Protein AF-Q4C4G8-F1 (afdb_monomer_lite)

Organism: NCBI:txid165597

pLDDT: mean 70.83, std 16.54, range [28.19, 95.06]

Sequence (244 aa):
MVSIVAILSPPGFAQEQEEDSILIESTITGDVDPSQAVTVEDLKIPVDQLELLVKPLSLEELQTEAAAWFLLLKDKAVEISTTEIAIKRENQIIKEGEEADEAVNKAREELAKAESALNETTSGTPEYEKAVEDVEAAKQALREAEQDIKEAVETEKELKQDEELEKTLQEAELEQQITSAQKIFLEAEKEIAKLTQGSAAYNEGMEKIDVLATALLELESAEKKLESAVPDSPEYKQLEKTLA

Foldseek 3Di:
DDDDDDDDDDDDDDDPPPDPPPPVVPPPDDPADLVPADPVVDPPQDPVNVVVVCVVDDPSNNSSNVVNVVVVVVVVVVVVVVVVVVVVLVVVLVVLLVVLVVQLVVLVVQLVVLVVQLVVDDPPDPSNVVSVVSNVVSVVSNVVSVVSNVVSVVSVVVVVVVVVVVVVVVLVVLVVVLVVLVVVLVVLVVVLVPDDPPDPSNVVSVVVSVVSVVVSVVLVVLSVVLVVDDPPDPSNVVSVVVSD

Structure (mmCIF, N/CA/C/O backbone):
data_AF-Q4C4G8-F1
#
_entry.id   AF-Q4C4G8-F1
#
loop_
_atom_site.group_PDB
_atom_site.id
_atom_site.type_symbol
_atom_site.label_atom_id
_atom_site.label_alt_id
_atom_site.label_comp_id
_atom_site.label_asym_id
_atom_site.label_entity_id
_atom_site.label_seq_id
_atom_site.pdbx_PDB_ins_code
_atom_site.Cartn_x
_atom_site.Cartn_y
_atom_site.Cartn_z
_atom_site.occupancy
_atom_site.B_iso_or_equiv
_atom_site.auth_seq_id
_atom_site.auth_comp_id
_atom_site.auth_asym_id
_atom_site.auth_atom_id
_atom_site.pdbx_PDB_model_num
ATOM 1 N N . MET A 1 1 ? 65.087 51.061 2.574 1.00 39.34 1 MET A N 1
ATOM 2 C CA . MET A 1 1 ? 65.157 50.135 3.729 1.00 39.34 1 MET A CA 1
ATOM 3 C C . MET A 1 1 ? 63.989 49.179 3.553 1.00 39.34 1 MET A C 1
ATOM 5 O O . MET A 1 1 ? 62.866 49.650 3.575 1.00 39.34 1 MET A O 1
ATOM 9 N N . VAL A 1 2 ? 64.170 48.000 2.956 1.00 36.34 2 VAL A N 1
ATOM 10 C CA . VAL A 1 2 ? 64.745 46.761 3.526 1.00 36.34 2 VAL A CA 1
ATOM 11 C C . VAL A 1 2 ? 64.014 46.311 4.795 1.00 36.34 2 VAL A C 1
ATOM 13 O O . VAL A 1 2 ? 64.185 46.940 5.832 1.00 36.34 2 VAL A O 1
ATOM 16 N N . SER A 1 3 ? 63.214 45.250 4.630 1.00 34.06 3 SER A N 1
ATOM 17 C CA . SER A 1 3 ? 62.895 44.122 5.538 1.00 34.06 3 SER A CA 1
ATOM 18 C C . SER A 1 3 ? 61.617 43.483 4.973 1.00 34.06 3 SER A C 1
ATOM 20 O O . SER A 1 3 ? 60.554 44.077 5.074 1.00 34.06 3 SER A O 1
ATOM 22 N N . ILE A 1 4 ? 61.643 42.437 4.140 1.00 37.53 4 ILE A N 1
ATOM 23 C CA . ILE A 1 4 ? 62.002 41.030 4.409 1.00 37.53 4 ILE A CA 1
ATOM 24 C C . ILE A 1 4 ? 61.534 40.555 5.788 1.00 37.53 4 ILE A C 1
ATOM 26 O O . ILE A 1 4 ? 62.243 40.710 6.776 1.00 37.53 4 ILE A O 1
ATOM 30 N N . VAL A 1 5 ? 60.382 39.885 5.804 1.00 37.19 5 VAL A N 1
ATOM 31 C CA . VAL A 1 5 ? 60.141 38.716 6.654 1.00 37.19 5 VAL A CA 1
ATOM 32 C C . VAL A 1 5 ? 59.612 37.620 5.734 1.00 37.19 5 VAL A C 1
ATOM 34 O O . VAL A 1 5 ? 58.559 37.762 5.121 1.00 37.19 5 VAL A O 1
ATOM 37 N N . ALA A 1 6 ? 60.404 36.561 5.596 1.00 45.25 6 ALA A N 1
ATOM 38 C CA . ALA A 1 6 ? 60.036 35.311 4.955 1.00 45.25 6 ALA A CA 1
ATOM 39 C C . ALA A 1 6 ? 59.561 34.337 6.036 1.00 45.25 6 ALA A C 1
ATOM 41 O O . ALA A 1 6 ? 60.281 34.149 7.014 1.00 45.25 6 ALA A O 1
ATOM 42 N N . ILE A 1 7 ? 58.402 33.705 5.847 1.00 36.75 7 ILE A N 1
ATOM 43 C CA . ILE A 1 7 ? 57.983 32.489 6.565 1.00 36.75 7 ILE A CA 1
ATOM 44 C C . ILE A 1 7 ? 57.217 31.643 5.531 1.00 36.75 7 ILE A C 1
ATOM 46 O O . ILE A 1 7 ? 56.137 32.020 5.100 1.00 36.75 7 ILE A O 1
ATOM 50 N N . LEU A 1 8 ? 57.934 30.726 4.874 1.00 30.98 8 LEU A N 1
ATOM 51 C CA . LEU A 1 8 ? 57.788 29.263 4.989 1.00 30.98 8 LEU A CA 1
ATOM 52 C C . LEU A 1 8 ? 56.577 28.678 4.226 1.00 30.98 8 LEU A C 1
ATOM 54 O O . LEU A 1 8 ? 55.448 28.705 4.696 1.00 30.98 8 LEU A O 1
ATOM 58 N N . SER A 1 9 ? 56.858 28.038 3.090 1.00 41.22 9 SER A N 1
ATOM 59 C CA . SER A 1 9 ? 56.163 26.818 2.634 1.00 41.22 9 SER A CA 1
ATOM 60 C C . SER A 1 9 ? 57.110 25.642 2.927 1.00 41.22 9 SER A C 1
ATOM 62 O O . SER A 1 9 ? 58.323 25.890 2.910 1.00 41.22 9 SER A O 1
ATOM 64 N N . PRO A 1 10 ? 56.658 24.397 3.210 1.00 46.12 10 PRO A N 1
ATOM 65 C CA . PRO A 1 10 ? 55.839 23.573 2.290 1.00 46.12 10 PRO A CA 1
ATOM 66 C C . PRO A 1 10 ? 54.921 22.556 3.043 1.00 46.12 10 PRO A C 1
ATOM 68 O O . PRO A 1 10 ? 54.767 22.705 4.253 1.00 46.12 10 PRO A O 1
ATOM 71 N N . PRO A 1 11 ? 54.392 21.460 2.448 1.00 41.53 11 PRO A N 1
ATOM 72 C CA . PRO A 1 11 ? 54.055 21.144 1.053 1.00 41.53 11 PRO A CA 1
ATOM 73 C C . PRO A 1 11 ? 52.556 20.788 0.871 1.00 41.53 11 PRO A C 1
ATOM 75 O O . PRO A 1 11 ? 51.844 20.528 1.831 1.00 41.53 11 PRO A O 1
ATOM 78 N N . GLY A 1 12 ? 52.119 20.734 -0.391 1.00 35.88 12 GLY A N 1
ATOM 79 C CA . GLY A 1 12 ? 51.002 19.932 -0.910 1.00 35.88 12 GLY A CA 1
ATOM 80 C C . GLY A 1 12 ? 49.884 19.529 0.052 1.00 35.88 12 GLY A C 1
ATOM 81 O O . GLY A 1 12 ? 49.918 18.437 0.608 1.00 35.88 12 GLY A O 1
ATOM 82 N N . PHE A 1 13 ? 48.839 20.346 0.124 1.00 28.19 13 PHE A N 1
ATOM 83 C CA . PHE A 1 13 ? 47.496 19.800 0.239 1.00 28.19 13 PHE A CA 1
ATOM 84 C C . PHE A 1 13 ? 46.847 19.939 -1.123 1.00 28.19 13 PHE A C 1
ATOM 86 O O . PHE A 1 13 ? 46.859 21.009 -1.732 1.00 28.19 13 PHE A O 1
ATOM 93 N N . ALA A 1 14 ? 46.430 18.781 -1.624 1.00 35.22 14 ALA A N 1
ATOM 94 C CA . ALA A 1 14 ? 45.678 18.622 -2.840 1.00 35.22 14 ALA A CA 1
ATOM 95 C C . ALA A 1 14 ? 44.551 19.650 -2.870 1.00 35.22 14 ALA A C 1
ATOM 97 O O . ALA A 1 14 ? 43.863 19.856 -1.874 1.00 35.22 14 ALA A O 1
ATOM 98 N N . GLN A 1 15 ? 44.424 20.289 -4.026 1.00 32.16 15 GLN A N 1
ATOM 99 C CA . GLN A 1 15 ? 43.250 21.033 -4.428 1.00 32.16 15 GLN A CA 1
ATOM 100 C C . GLN A 1 15 ? 42.032 20.172 -4.076 1.00 32.16 15 GLN A C 1
ATOM 102 O O . GLN A 1 15 ? 41.875 19.080 -4.627 1.00 32.16 15 GLN A O 1
ATOM 107 N N . GLU A 1 16 ? 41.261 20.614 -3.082 1.00 35.44 16 GLU A N 1
ATOM 108 C CA . GLU A 1 16 ? 39.942 20.072 -2.796 1.00 35.44 16 GLU A CA 1
ATOM 109 C C . GLU A 1 16 ? 39.185 20.083 -4.122 1.00 35.44 16 GLU A C 1
ATOM 111 O O . GLU A 1 16 ? 39.043 21.123 -4.767 1.00 35.44 16 GLU A O 1
ATOM 116 N N . GLN A 1 17 ? 38.825 18.882 -4.578 1.00 36.34 17 GLN A N 1
ATOM 117 C CA . GLN A 1 17 ? 37.882 18.678 -5.661 1.00 36.34 17 GLN A CA 1
ATOM 118 C C . GLN A 1 17 ? 36.544 19.228 -5.169 1.00 36.34 17 GLN A C 1
ATOM 120 O O . GLN A 1 17 ? 35.744 18.520 -4.561 1.00 36.34 17 GLN A O 1
ATOM 125 N N . GLU A 1 18 ? 36.356 20.527 -5.370 1.00 36.81 18 GLU A N 1
ATOM 126 C CA . GLU A 1 18 ? 35.036 21.111 -5.491 1.00 36.81 18 GLU A CA 1
ATOM 127 C C . GLU A 1 18 ? 34.347 20.442 -6.681 1.00 36.81 18 GLU A C 1
ATOM 129 O O . GLU A 1 18 ? 34.848 20.455 -7.804 1.00 36.81 18 GLU A O 1
ATOM 134 N N . GLU A 1 19 ? 33.197 19.854 -6.371 1.00 40.62 19 GLU A N 1
ATOM 135 C CA . GLU A 1 19 ? 32.068 19.720 -7.282 1.00 40.62 19 GLU A CA 1
ATOM 136 C C . GLU A 1 19 ? 32.289 18.865 -8.533 1.00 40.62 19 GLU A C 1
ATOM 138 O O . GLU A 1 19 ? 32.211 19.340 -9.656 1.00 40.62 19 GLU A O 1
ATOM 143 N N . ASP A 1 20 ? 32.375 17.553 -8.331 1.00 38.03 20 ASP A N 1
ATOM 144 C CA . ASP A 1 20 ? 31.628 16.643 -9.200 1.00 38.03 20 ASP A CA 1
ATOM 145 C C . ASP A 1 20 ? 30.480 16.063 -8.371 1.00 38.03 20 ASP A C 1
ATOM 147 O O . ASP A 1 20 ? 30.499 14.919 -7.915 1.00 38.03 20 ASP A O 1
ATOM 151 N N . SER A 1 21 ? 29.446 16.887 -8.158 1.00 34.09 21 SER A N 1
ATOM 152 C CA . SER A 1 21 ? 28.094 16.333 -8.100 1.00 34.09 21 SER A CA 1
ATOM 153 C C . SER A 1 21 ? 27.867 15.721 -9.470 1.00 34.09 21 SER A C 1
ATOM 155 O O . SER A 1 21 ? 27.495 16.414 -10.414 1.00 34.09 21 SER A O 1
ATOM 157 N N . ILE A 1 22 ? 28.218 14.444 -9.591 1.00 35.69 22 ILE A N 1
ATOM 158 C CA . ILE A 1 22 ? 28.016 13.654 -10.792 1.00 35.69 22 ILE A CA 1
ATOM 159 C C . ILE A 1 22 ? 26.515 13.735 -11.062 1.00 35.69 22 ILE A C 1
ATOM 161 O O . ILE A 1 22 ? 25.714 13.109 -10.371 1.00 35.69 22 ILE A O 1
ATOM 165 N N . LEU A 1 23 ? 26.120 14.571 -12.017 1.00 31.38 23 LEU A N 1
ATOM 166 C CA . LEU A 1 23 ? 24.805 14.505 -12.627 1.00 31.38 23 LEU A CA 1
ATOM 167 C C . LEU A 1 23 ? 24.778 13.169 -13.373 1.00 31.38 23 LEU A C 1
ATOM 169 O O . LEU A 1 23 ? 25.183 13.081 -14.531 1.00 31.38 23 LEU A O 1
ATOM 173 N N . ILE A 1 24 ? 24.372 12.108 -12.669 1.00 40.16 24 ILE A N 1
ATOM 174 C CA . ILE A 1 24 ? 24.305 10.733 -13.193 1.00 40.16 24 ILE A CA 1
ATOM 175 C C . ILE A 1 24 ? 23.322 10.648 -14.379 1.00 40.16 24 ILE A C 1
ATOM 177 O O . ILE A 1 24 ? 23.388 9.721 -15.174 1.00 40.16 24 ILE A O 1
ATOM 181 N N . GLU A 1 25 ? 22.475 11.659 -14.584 1.00 37.72 25 GLU A N 1
ATOM 182 C CA . GLU A 1 25 ? 21.549 11.732 -15.719 1.00 37.72 25 GLU A CA 1
ATOM 183 C C . GLU A 1 25 ? 22.218 11.996 -17.084 1.00 37.72 25 GLU A C 1
ATOM 185 O O . GLU A 1 25 ? 21.552 11.864 -18.106 1.00 37.72 25 GLU A O 1
ATOM 190 N N . SER A 1 26 ? 23.513 12.345 -17.152 1.00 40.12 26 SER A N 1
ATOM 191 C CA . SER A 1 26 ? 24.135 12.831 -18.402 1.00 40.12 26 SER A CA 1
ATOM 192 C C . SER A 1 26 ? 25.302 11.993 -18.955 1.00 40.12 26 SER A C 1
ATOM 194 O O . SER A 1 26 ? 26.108 12.519 -19.726 1.00 40.12 26 SER A O 1
ATOM 196 N N . THR A 1 27 ? 25.426 10.706 -18.612 1.00 36.81 27 THR A N 1
ATOM 197 C CA . THR A 1 27 ? 26.478 9.820 -19.176 1.00 36.81 27 THR A CA 1
ATOM 198 C C . THR A 1 27 ? 25.984 8.797 -20.204 1.00 36.81 27 THR A C 1
ATOM 200 O O . THR A 1 27 ? 26.798 8.061 -20.767 1.00 36.81 27 THR A O 1
ATOM 203 N N . ILE A 1 28 ? 24.689 8.785 -20.537 1.00 44.34 28 ILE A N 1
ATOM 204 C CA . ILE A 1 28 ? 24.163 8.034 -21.687 1.00 44.34 28 ILE A CA 1
ATOM 205 C C . ILE A 1 28 ? 24.302 8.917 -22.933 1.00 44.34 28 ILE A C 1
ATOM 207 O O . ILE A 1 28 ? 23.377 9.610 -23.347 1.00 44.34 28 ILE A O 1
ATOM 211 N N . THR A 1 29 ? 25.504 8.965 -23.506 1.00 38.12 29 THR A N 1
ATOM 212 C CA . THR A 1 29 ? 25.735 9.577 -24.821 1.00 38.12 29 THR A CA 1
ATOM 213 C C . THR A 1 29 ? 25.813 8.468 -25.867 1.00 38.12 29 THR A C 1
ATOM 215 O O . THR A 1 29 ? 26.868 7.857 -26.018 1.00 38.12 29 THR A O 1
ATOM 218 N N . GLY A 1 30 ? 24.708 8.197 -26.562 1.00 47.47 30 GLY A N 1
ATOM 219 C CA . GLY A 1 30 ? 24.612 7.168 -27.603 1.00 47.47 30 GLY A CA 1
ATOM 220 C C . GLY A 1 30 ? 23.172 6.701 -27.819 1.00 47.47 30 GLY A C 1
ATOM 221 O O . GLY A 1 30 ? 22.325 6.915 -26.956 1.00 47.47 30 GLY A O 1
ATOM 222 N N . ASP A 1 31 ? 22.907 6.090 -28.973 1.00 53.84 31 ASP A N 1
ATOM 223 C CA . ASP A 1 31 ? 21.665 5.376 -29.312 1.00 53.84 31 ASP A CA 1
ATOM 224 C C . ASP A 1 31 ? 21.599 4.078 -28.481 1.00 53.84 31 ASP A C 1
ATOM 226 O O . ASP A 1 31 ? 21.922 2.998 -28.965 1.00 53.84 31 ASP A O 1
ATOM 230 N N . VAL A 1 32 ? 21.357 4.210 -27.172 1.00 55.69 32 VAL A N 1
ATOM 231 C CA . VAL A 1 32 ? 21.370 3.095 -26.213 1.00 55.69 32 VAL A CA 1
ATOM 232 C C . VAL A 1 32 ? 19.975 2.488 -26.149 1.00 55.69 32 VAL A C 1
ATOM 234 O O . VAL A 1 32 ? 19.036 3.139 -25.691 1.00 55.69 32 VAL A O 1
ATOM 237 N N . ASP A 1 33 ? 19.858 1.241 -26.594 1.00 72.62 33 ASP A N 1
ATOM 238 C CA . ASP A 1 33 ? 18.611 0.480 -26.603 1.00 72.62 33 ASP A CA 1
ATOM 239 C C . ASP A 1 33 ? 18.642 -0.605 -25.509 1.00 72.62 33 ASP A C 1
ATOM 241 O O . ASP A 1 33 ? 19.193 -1.684 -25.735 1.00 72.62 33 ASP A O 1
ATOM 245 N N . PRO A 1 34 ? 18.052 -0.359 -24.322 1.00 67.81 34 PRO A N 1
ATOM 246 C CA . PRO A 1 34 ? 18.073 -1.299 -23.200 1.00 67.81 34 PRO A CA 1
ATOM 247 C C . PRO A 1 34 ? 17.383 -2.640 -23.496 1.00 67.81 34 PRO A C 1
ATOM 249 O O . PRO A 1 34 ? 17.593 -3.592 -22.748 1.00 67.81 34 PRO A O 1
ATOM 252 N N . SER A 1 35 ? 16.605 -2.759 -24.579 1.00 72.88 35 SER A N 1
ATOM 253 C CA . SER A 1 35 ? 16.003 -4.038 -24.979 1.00 72.88 35 SER A CA 1
ATOM 254 C C . SER A 1 35 ? 17.023 -5.053 -25.510 1.00 72.88 35 SER A C 1
ATOM 256 O O . SER A 1 35 ? 16.736 -6.247 -25.539 1.00 72.88 35 SER A O 1
ATOM 258 N N . GLN A 1 36 ? 18.226 -4.607 -25.895 1.00 78.81 36 GLN A N 1
ATOM 259 C CA . GLN A 1 36 ? 19.292 -5.496 -26.372 1.00 78.81 36 GLN A CA 1
ATOM 260 C C . GLN A 1 36 ? 20.155 -6.084 -25.247 1.00 78.81 36 GLN A C 1
ATOM 262 O O . GLN A 1 36 ? 21.094 -6.833 -25.523 1.00 78.81 36 GLN A O 1
ATOM 267 N N . ALA A 1 37 ? 19.868 -5.747 -23.988 1.00 76.56 37 ALA A N 1
ATOM 268 C CA . ALA A 1 37 ? 20.584 -6.303 -22.851 1.00 76.56 37 ALA A CA 1
ATOM 269 C C . ALA A 1 37 ? 20.254 -7.789 -22.666 1.00 76.56 37 ALA A C 1
ATOM 271 O O . ALA A 1 37 ? 19.093 -8.184 -22.593 1.00 76.56 37 ALA A O 1
ATOM 272 N N . VAL A 1 38 ? 21.289 -8.611 -22.534 1.00 85.31 38 VAL A N 1
ATOM 273 C CA . VAL A 1 38 ? 21.166 -10.067 -22.412 1.00 85.31 38 VAL A CA 1
ATOM 274 C C . VAL A 1 38 ? 21.203 -10.491 -20.947 1.00 85.31 38 VAL A C 1
ATOM 276 O O . VAL A 1 38 ? 20.570 -11.468 -20.551 1.00 85.31 38 VAL A O 1
ATOM 279 N N . THR A 1 39 ? 21.953 -9.778 -20.101 1.00 79.56 39 THR A N 1
ATOM 280 C CA . THR A 1 39 ? 22.219 -10.270 -18.738 1.00 79.56 39 THR A CA 1
ATOM 281 C C . THR A 1 39 ? 21.050 -10.071 -17.774 1.00 79.56 39 THR A C 1
ATOM 283 O O . THR A 1 39 ? 20.948 -10.799 -16.788 1.00 79.56 39 THR A O 1
ATOM 286 N N . VAL A 1 40 ? 20.127 -9.157 -18.084 1.00 77.38 40 VAL A N 1
ATOM 287 C CA . VAL A 1 40 ? 18.887 -8.939 -17.317 1.00 77.38 40 VAL A CA 1
ATOM 288 C C . VAL A 1 40 ? 17.866 -10.075 -17.467 1.00 77.38 40 VAL A C 1
ATOM 290 O O . VAL A 1 40 ? 16.954 -10.184 -16.648 1.00 77.38 40 VAL A O 1
ATOM 293 N N . GLU A 1 41 ? 18.026 -10.964 -18.454 1.00 82.75 41 GLU A N 1
ATOM 294 C CA . GLU A 1 41 ? 17.156 -12.136 -18.630 1.00 82.75 41 GLU A CA 1
ATOM 295 C C . GLU A 1 41 ? 17.324 -13.174 -17.504 1.00 82.75 41 GLU A C 1
ATOM 297 O O . GLU A 1 41 ? 16.378 -13.892 -17.166 1.00 82.75 41 GLU A O 1
ATOM 302 N N . ASP A 1 42 ? 18.512 -13.246 -16.885 1.00 83.25 42 ASP A N 1
ATOM 303 C CA . ASP A 1 42 ? 18.792 -14.131 -15.750 1.00 83.25 42 ASP A CA 1
ATOM 304 C C . ASP A 1 42 ? 19.327 -13.364 -14.533 1.00 83.25 42 ASP A C 1
ATOM 306 O O . ASP A 1 42 ? 20.526 -13.200 -14.309 1.00 83.25 42 ASP A O 1
ATOM 310 N N . LEU A 1 43 ? 18.400 -12.990 -13.651 1.00 80.75 43 LEU A N 1
ATOM 311 C CA . LEU A 1 43 ? 18.691 -12.274 -12.404 1.00 80.75 43 LEU A CA 1
ATOM 312 C C . LEU A 1 43 ? 19.470 -13.096 -11.369 1.00 80.75 43 LEU A C 1
ATOM 314 O O . LEU A 1 43 ? 19.793 -12.589 -10.294 1.00 80.75 43 LEU A O 1
ATOM 318 N N . LYS A 1 44 ? 19.726 -14.381 -11.640 1.00 85.62 44 LYS A N 1
ATOM 319 C CA . LYS A 1 44 ? 20.461 -15.269 -10.733 1.00 85.62 44 LYS A CA 1
ATOM 320 C C . LYS A 1 44 ? 21.946 -15.338 -11.049 1.00 85.62 44 LYS A C 1
ATOM 322 O O . LYS A 1 44 ? 22.660 -16.005 -1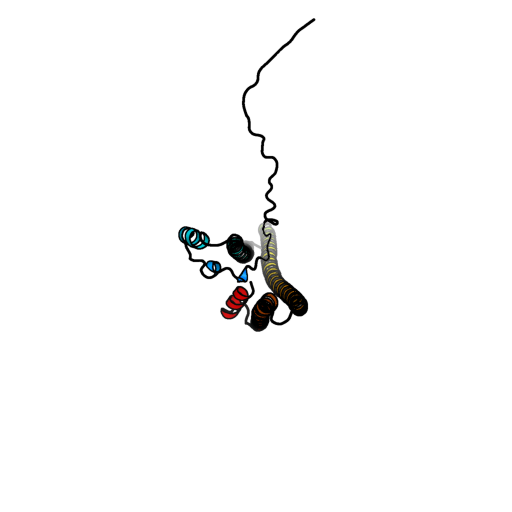0.296 1.00 85.62 44 LYS A O 1
ATOM 327 N N . ILE A 1 45 ? 22.409 -14.677 -12.114 1.00 77.81 45 ILE A N 1
ATOM 328 C CA . ILE A 1 45 ? 23.831 -14.593 -12.446 1.00 77.81 45 ILE A CA 1
ATOM 329 C C . ILE A 1 45 ? 24.577 -13.970 -11.252 1.00 77.81 45 ILE A C 1
ATOM 331 O O . ILE A 1 45 ? 24.308 -12.827 -10.875 1.00 77.81 45 ILE A O 1
ATOM 335 N N . PRO A 1 46 ? 25.519 -14.698 -10.627 1.00 81.62 46 PRO A N 1
ATOM 336 C CA . PRO A 1 46 ? 26.344 -14.147 -9.561 1.00 81.62 46 PRO A CA 1
ATOM 337 C C . PRO A 1 46 ? 27.194 -12.968 -10.051 1.00 81.62 46 PRO A C 1
ATOM 339 O O . PRO A 1 46 ? 27.662 -12.966 -11.188 1.00 81.62 46 PRO A O 1
ATOM 342 N N . VAL A 1 47 ? 27.453 -11.987 -9.182 1.00 75.44 47 VAL A N 1
ATOM 343 C CA . VAL A 1 47 ? 28.184 -10.753 -9.542 1.00 75.44 47 VAL A CA 1
ATOM 344 C C . VAL A 1 47 ? 29.573 -11.039 -10.131 1.00 75.44 47 VAL A C 1
ATOM 346 O O . VAL A 1 47 ? 29.995 -10.370 -11.069 1.00 75.44 47 VAL A O 1
ATOM 349 N N . ASP A 1 48 ? 30.274 -12.060 -9.633 1.00 77.00 48 ASP A N 1
ATOM 350 C CA . ASP A 1 48 ? 31.580 -12.489 -10.147 1.00 77.00 48 ASP A CA 1
ATOM 351 C C . ASP A 1 48 ? 31.498 -13.096 -11.557 1.00 77.00 48 ASP A C 1
ATOM 353 O O . ASP A 1 48 ? 32.425 -12.941 -12.352 1.00 77.00 48 ASP A O 1
ATOM 357 N N . GLN A 1 49 ? 30.383 -13.747 -11.899 1.00 75.25 49 GLN A N 1
ATOM 358 C CA . GLN A 1 49 ? 30.120 -14.224 -13.258 1.00 75.25 49 GLN A CA 1
ATOM 359 C C . GLN A 1 49 ? 29.689 -13.080 -14.177 1.00 75.25 49 GLN A C 1
ATOM 361 O O . GLN A 1 49 ? 30.166 -13.013 -15.309 1.00 75.25 49 GLN A O 1
ATOM 366 N N . LEU A 1 50 ? 28.873 -12.144 -13.682 1.00 73.94 50 LEU A N 1
ATOM 367 C CA . LEU A 1 50 ? 28.490 -10.942 -14.423 1.00 73.94 50 LEU A CA 1
ATOM 368 C C . LEU A 1 50 ? 29.730 -10.122 -14.809 1.00 73.94 50 LEU A C 1
ATOM 370 O O . LEU A 1 50 ? 29.863 -9.724 -15.961 1.00 73.94 50 LEU A O 1
ATOM 374 N N . GLU A 1 51 ? 30.704 -9.977 -13.901 1.00 77.56 51 GLU A N 1
ATOM 375 C CA . GLU A 1 51 ? 31.983 -9.305 -14.175 1.00 77.56 51 GLU A CA 1
ATOM 376 C C . GLU A 1 51 ? 32.764 -9.957 -15.334 1.00 77.56 51 GLU A C 1
ATOM 378 O O . GLU A 1 51 ? 33.463 -9.280 -16.089 1.00 77.56 51 GLU A O 1
ATOM 383 N N . LEU A 1 52 ? 32.667 -11.280 -15.492 1.00 78.06 52 LEU A N 1
ATOM 384 C CA . LEU A 1 52 ? 33.291 -11.997 -16.606 1.00 78.06 52 LEU A CA 1
ATOM 385 C C . LEU A 1 52 ? 32.506 -11.836 -17.914 1.00 78.06 52 LEU A C 1
ATOM 387 O O . LEU A 1 52 ? 33.133 -11.760 -18.971 1.00 78.06 52 LEU A O 1
ATOM 391 N N . LEU A 1 53 ? 31.173 -11.765 -17.841 1.00 76.81 53 LEU A N 1
ATOM 392 C CA . LEU A 1 53 ? 30.282 -11.596 -18.994 1.00 76.81 53 LEU A CA 1
ATOM 393 C C . LEU A 1 53 ? 30.347 -10.188 -19.594 1.00 76.81 53 LEU A C 1
ATOM 395 O O . LEU A 1 53 ? 30.248 -10.056 -20.810 1.00 76.81 53 LEU A O 1
ATOM 399 N N . VAL A 1 54 ? 30.582 -9.159 -18.774 1.00 79.56 54 VAL A N 1
ATOM 400 C CA . VAL A 1 54 ? 30.658 -7.763 -19.243 1.00 79.56 54 VAL A CA 1
ATOM 401 C C . VAL A 1 54 ? 32.045 -7.355 -19.756 1.00 79.56 54 VAL A C 1
ATOM 403 O O . VAL A 1 54 ? 32.164 -6.410 -20.527 1.00 79.56 54 VAL A O 1
ATOM 406 N N . LYS A 1 55 ? 33.114 -8.071 -19.376 1.00 77.81 55 LYS A N 1
ATOM 407 C CA . LYS A 1 55 ? 34.501 -7.804 -19.823 1.00 77.81 55 LYS A CA 1
ATOM 408 C C . LYS A 1 55 ? 34.726 -7.771 -21.341 1.00 77.81 55 LYS A C 1
ATOM 410 O O . LYS A 1 55 ? 35.540 -6.954 -21.769 1.00 77.81 55 LYS A O 1
ATOM 415 N N . PRO A 1 56 ? 34.129 -8.665 -22.151 1.00 85.25 56 PRO A N 1
ATOM 416 C CA . PRO A 1 56 ? 34.308 -8.632 -23.599 1.00 85.25 56 PRO A CA 1
ATOM 417 C C . PRO A 1 56 ? 33.428 -7.594 -24.309 1.00 85.25 56 PRO A C 1
ATOM 419 O O . PRO A 1 56 ? 33.632 -7.401 -25.506 1.00 85.25 56 PRO A O 1
ATOM 422 N N . LEU A 1 57 ? 32.474 -6.959 -23.617 1.00 74.00 57 LEU A N 1
ATOM 423 C CA . LEU A 1 57 ? 31.545 -6.007 -24.222 1.00 74.00 57 LEU A CA 1
ATOM 424 C C . LEU A 1 57 ? 32.249 -4.701 -24.602 1.00 74.00 57 LEU A C 1
ATOM 426 O O . LEU A 1 57 ? 33.163 -4.225 -23.919 1.00 74.00 57 LEU A O 1
ATOM 430 N N . SER A 1 58 ? 31.803 -4.109 -25.703 1.00 78.88 58 SER A N 1
ATOM 431 C CA . SER A 1 58 ? 32.136 -2.738 -26.076 1.00 78.88 58 SER A CA 1
ATOM 432 C C . SER A 1 58 ? 31.494 -1.731 -25.116 1.00 78.88 58 SER A C 1
ATOM 434 O O . SER A 1 58 ? 30.639 -2.063 -24.298 1.00 78.88 58 SER A O 1
ATOM 436 N N . LEU A 1 59 ? 31.907 -0.466 -25.210 1.00 66.19 59 LEU A N 1
ATOM 437 C CA . LEU A 1 59 ? 31.348 0.599 -24.377 1.00 66.19 59 LEU A CA 1
ATOM 438 C C . LEU A 1 59 ? 29.833 0.775 -24.593 1.00 66.19 59 LEU A C 1
ATOM 440 O O . LEU A 1 59 ? 29.111 0.980 -23.625 1.00 66.19 59 LEU A O 1
ATOM 444 N N . GLU A 1 60 ? 29.373 0.669 -25.838 1.00 72.06 60 GLU A N 1
ATOM 445 C CA . GLU A 1 60 ? 27.965 0.830 -26.229 1.00 72.06 60 GLU A CA 1
ATOM 446 C C . GLU A 1 60 ? 27.107 -0.339 -25.710 1.00 72.06 60 GLU A C 1
ATOM 448 O O . GLU A 1 60 ? 26.048 -0.131 -25.115 1.00 72.06 60 GLU A O 1
ATOM 453 N N . GLU A 1 61 ? 27.606 -1.574 -25.835 1.00 71.25 61 GLU A N 1
ATOM 454 C CA . GLU A 1 61 ? 26.974 -2.769 -25.256 1.00 71.25 61 GLU A CA 1
ATOM 455 C C . GLU A 1 61 ? 26.954 -2.707 -23.718 1.00 71.25 61 GLU A C 1
ATOM 457 O O . GLU A 1 61 ? 25.955 -3.049 -23.091 1.00 71.25 61 GLU A O 1
ATOM 462 N N . LEU A 1 62 ? 28.019 -2.202 -23.084 1.00 74.00 62 LEU A N 1
ATOM 463 C CA . LEU A 1 62 ? 28.067 -2.031 -21.629 1.00 74.00 62 LEU A CA 1
ATOM 464 C C . LEU A 1 62 ? 27.068 -0.972 -21.137 1.00 74.00 62 LEU A C 1
ATOM 466 O O . LEU A 1 62 ? 26.441 -1.156 -20.096 1.00 74.00 62 LEU A O 1
ATOM 470 N N . GLN A 1 63 ? 26.918 0.133 -21.872 1.00 65.31 63 GLN A N 1
ATOM 471 C CA . GLN A 1 63 ? 25.909 1.158 -21.587 1.00 65.31 63 GLN A CA 1
ATOM 472 C C . GLN A 1 63 ? 24.489 0.599 -21.724 1.00 65.31 63 GLN A C 1
ATOM 474 O O . GLN A 1 63 ? 23.633 0.923 -20.905 1.00 65.31 63 GLN A O 1
ATOM 479 N N . THR A 1 64 ? 24.269 -0.273 -22.708 1.00 75.69 64 THR A N 1
ATOM 480 C CA . THR A 1 64 ? 22.999 -0.974 -22.929 1.00 75.69 64 THR A CA 1
ATOM 481 C C . THR A 1 64 ? 22.646 -1.900 -21.767 1.00 75.69 64 THR A C 1
ATOM 483 O O . THR A 1 64 ? 21.572 -1.768 -21.181 1.00 75.69 64 THR A O 1
ATOM 486 N N . GLU A 1 65 ? 23.576 -2.768 -21.357 1.00 74.44 65 GLU A N 1
ATOM 487 C CA . GLU A 1 65 ? 23.392 -3.643 -20.192 1.00 74.44 65 GLU A CA 1
ATOM 488 C C . GLU A 1 65 ? 23.147 -2.824 -18.914 1.00 74.44 65 GLU A C 1
ATOM 490 O O . GLU A 1 65 ? 22.224 -3.105 -18.152 1.00 74.44 65 GLU A O 1
ATOM 495 N N . ALA A 1 66 ? 23.927 -1.763 -18.687 1.00 67.25 66 ALA A N 1
ATOM 496 C CA . ALA A 1 66 ? 23.770 -0.911 -17.510 1.00 67.25 66 ALA A CA 1
ATOM 497 C C . ALA A 1 66 ? 22.410 -0.192 -17.474 1.00 67.25 66 ALA A C 1
ATOM 499 O O . ALA A 1 66 ? 21.796 -0.108 -16.408 1.00 67.25 66 ALA A O 1
ATOM 500 N N . ALA A 1 67 ? 21.931 0.306 -18.618 1.00 63.25 67 ALA A N 1
ATOM 501 C CA . ALA A 1 67 ? 20.623 0.943 -18.725 1.00 63.25 67 ALA A CA 1
ATOM 502 C C . ALA A 1 67 ? 19.490 -0.044 -18.406 1.00 63.25 67 ALA A C 1
ATOM 504 O O . ALA A 1 67 ? 18.595 0.289 -17.630 1.00 63.25 67 ALA A O 1
ATO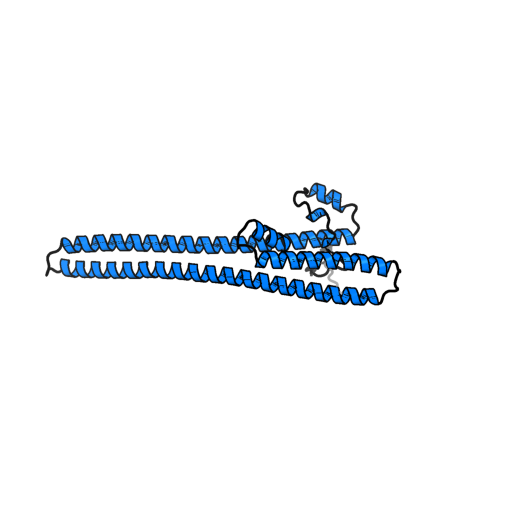M 505 N N . ALA A 1 68 ? 19.564 -1.272 -18.924 1.00 70.88 68 ALA A N 1
ATOM 506 C CA . ALA A 1 68 ? 18.567 -2.305 -18.656 1.00 70.88 68 ALA A CA 1
ATOM 507 C C . ALA A 1 68 ? 18.539 -2.737 -17.179 1.00 70.88 68 ALA A C 1
ATOM 509 O O . ALA A 1 68 ? 17.469 -2.820 -16.578 1.00 70.88 68 ALA A O 1
ATOM 510 N N . TRP A 1 69 ? 19.706 -2.941 -16.555 1.00 72.88 69 TRP A N 1
ATOM 511 C CA . TRP A 1 69 ? 19.786 -3.240 -15.118 1.00 72.88 69 TRP A CA 1
ATOM 512 C C . TRP A 1 69 ? 19.255 -2.097 -14.252 1.00 72.88 69 TRP A C 1
ATOM 514 O O . TRP A 1 69 ? 18.650 -2.348 -13.209 1.00 72.88 69 TRP A O 1
ATOM 524 N N . PHE A 1 70 ? 19.478 -0.847 -14.664 1.00 63.78 70 PHE A N 1
ATOM 525 C CA . PHE A 1 70 ? 18.973 0.316 -13.944 1.00 63.78 70 PHE A CA 1
ATOM 526 C C . PHE A 1 70 ? 17.449 0.432 -14.025 1.00 63.78 70 PHE A C 1
ATOM 528 O O . PHE A 1 70 ? 16.820 0.680 -12.996 1.00 63.78 70 PHE A O 1
ATOM 535 N N . LEU A 1 71 ? 16.865 0.226 -15.209 1.00 68.50 71 LEU A N 1
ATOM 536 C CA . LEU A 1 71 ? 15.410 0.198 -15.387 1.00 68.50 71 LEU A CA 1
ATOM 537 C C . LEU A 1 71 ? 14.792 -0.892 -14.513 1.00 68.50 71 LEU A C 1
ATOM 539 O O . LEU A 1 71 ? 14.036 -0.575 -13.602 1.00 68.50 71 LEU A O 1
ATOM 543 N N . LEU A 1 72 ? 15.272 -2.131 -14.641 1.00 73.69 72 LEU A N 1
ATOM 544 C CA . LEU A 1 72 ? 14.796 -3.239 -13.819 1.00 73.69 72 LEU A CA 1
ATOM 545 C C . LEU A 1 72 ? 14.909 -2.954 -12.311 1.00 73.69 72 LEU A C 1
ATOM 547 O O . LEU A 1 72 ? 14.012 -3.293 -11.538 1.00 73.69 72 LEU A O 1
ATOM 551 N N . LEU A 1 73 ? 16.019 -2.356 -11.865 1.00 68.69 73 LEU A N 1
ATOM 552 C CA . LEU A 1 73 ? 16.199 -1.983 -10.462 1.00 68.69 73 LEU A CA 1
ATOM 553 C C . LEU A 1 73 ? 15.183 -0.924 -10.026 1.00 68.69 73 LEU A C 1
ATOM 555 O O . LEU A 1 73 ? 14.646 -1.024 -8.922 1.00 68.69 73 LEU A O 1
ATOM 559 N N . LYS A 1 74 ? 14.932 0.084 -10.865 1.00 60.44 74 LYS A N 1
ATOM 560 C CA . LYS A 1 74 ? 13.933 1.122 -10.611 1.00 60.44 74 LYS A CA 1
ATOM 561 C C . LYS A 1 74 ? 12.542 0.501 -10.497 1.00 60.44 74 LYS A C 1
ATOM 563 O O . LYS A 1 74 ? 11.863 0.773 -9.510 1.00 60.44 74 LYS A O 1
ATOM 568 N N . ASP A 1 75 ? 12.168 -0.378 -11.419 1.00 69.94 75 ASP A N 1
ATOM 569 C CA . ASP A 1 75 ? 10.846 -1.012 -11.432 1.00 69.94 75 ASP A CA 1
ATOM 570 C C . ASP A 1 75 ? 10.666 -1.904 -10.201 1.00 69.94 75 ASP A C 1
ATOM 572 O O . ASP A 1 75 ? 9.663 -1.814 -9.494 1.00 69.94 75 ASP A O 1
ATOM 576 N N . LYS A 1 76 ? 11.700 -2.675 -9.833 1.00 63.22 76 LYS A N 1
ATOM 577 C CA . LYS A 1 76 ? 11.696 -3.466 -8.592 1.00 63.22 76 LYS A CA 1
ATOM 578 C C . LYS A 1 76 ? 11.655 -2.601 -7.337 1.00 63.22 76 LYS A C 1
ATOM 580 O O . LYS A 1 76 ? 11.015 -2.986 -6.363 1.00 63.22 76 LYS A O 1
ATOM 585 N N . ALA A 1 77 ? 12.316 -1.447 -7.329 1.00 55.34 77 ALA A N 1
ATOM 586 C CA . ALA A 1 77 ? 12.247 -0.517 -6.206 1.00 55.34 77 ALA A CA 1
ATOM 587 C C . ALA A 1 77 ? 10.845 0.099 -6.071 1.00 55.34 77 ALA A C 1
ATOM 589 O O . ALA A 1 77 ? 10.348 0.241 -4.952 1.00 55.34 77 ALA A O 1
ATOM 590 N N . VAL A 1 78 ? 10.184 0.415 -7.188 1.00 69.81 78 VAL A N 1
ATOM 591 C CA . VAL A 1 78 ? 8.787 0.871 -7.205 1.00 69.81 78 VAL A CA 1
ATOM 592 C C . VAL A 1 78 ? 7.859 -0.239 -6.708 1.00 69.81 78 VAL A C 1
ATOM 594 O O . VAL A 1 78 ? 7.106 -0.008 -5.766 1.00 69.81 78 VAL A O 1
ATOM 597 N N . GLU A 1 79 ? 7.968 -1.461 -7.230 1.00 68.00 79 GLU A N 1
ATOM 598 C CA . GLU A 1 79 ? 7.167 -2.620 -6.797 1.00 68.00 79 GLU A CA 1
ATOM 599 C C . GLU A 1 79 ? 7.328 -2.912 -5.294 1.00 68.00 79 GLU A C 1
ATOM 601 O O . GLU A 1 79 ? 6.348 -3.104 -4.572 1.00 68.00 79 GLU A O 1
ATOM 606 N N . ILE A 1 80 ? 8.566 -2.907 -4.786 1.00 60.59 80 ILE A N 1
ATOM 607 C CA . ILE A 1 80 ? 8.828 -3.140 -3.359 1.00 60.59 80 ILE A CA 1
ATOM 608 C C . ILE A 1 80 ? 8.268 -1.993 -2.518 1.00 60.59 80 ILE A C 1
ATOM 610 O O . ILE A 1 80 ? 7.604 -2.246 -1.518 1.00 60.59 80 ILE A O 1
ATOM 614 N N . SER A 1 81 ? 8.512 -0.739 -2.904 1.00 54.47 81 SER A N 1
ATOM 615 C CA . SER A 1 81 ? 8.070 0.411 -2.109 1.00 54.47 81 SER A CA 1
ATOM 616 C C . SER A 1 81 ? 6.548 0.543 -2.064 1.00 54.47 81 SER A C 1
ATOM 618 O O . SER A 1 81 ? 6.002 0.781 -0.989 1.00 54.47 81 SER A O 1
ATOM 620 N N . THR A 1 82 ? 5.858 0.320 -3.183 1.00 70.06 82 THR A N 1
ATOM 621 C CA . THR A 1 82 ? 4.387 0.287 -3.250 1.00 70.06 82 THR A CA 1
ATOM 622 C C . THR A 1 82 ? 3.825 -0.832 -2.375 1.00 70.06 82 THR A C 1
ATOM 624 O O . THR A 1 82 ? 2.971 -0.577 -1.526 1.00 70.06 82 THR A O 1
ATOM 627 N N . THR A 1 83 ? 4.390 -2.041 -2.467 1.00 65.62 83 THR A N 1
ATOM 628 C CA . THR A 1 83 ? 4.012 -3.173 -1.604 1.00 65.62 83 THR A CA 1
ATOM 629 C C . THR A 1 83 ? 4.248 -2.869 -0.121 1.00 65.62 83 THR A C 1
ATOM 631 O O . THR A 1 83 ? 3.394 -3.141 0.722 1.00 65.62 83 THR A O 1
ATOM 634 N N . GLU A 1 84 ? 5.394 -2.284 0.237 1.00 59.66 84 GLU A N 1
ATOM 635 C CA . GLU A 1 84 ? 5.695 -1.909 1.621 1.00 59.66 84 GLU A CA 1
ATOM 636 C C . GLU A 1 84 ? 4.747 -0.829 2.152 1.00 59.66 84 GLU A C 1
ATOM 638 O O . GLU A 1 84 ? 4.365 -0.870 3.325 1.00 59.66 84 GLU A O 1
ATOM 643 N N . ILE A 1 85 ? 4.366 0.138 1.314 1.00 75.62 85 ILE A N 1
ATOM 644 C CA . ILE A 1 85 ? 3.387 1.172 1.664 1.00 75.62 85 ILE A CA 1
ATOM 645 C C . ILE A 1 85 ? 2.019 0.534 1.915 1.00 75.62 85 ILE A C 1
ATOM 647 O O . ILE A 1 85 ? 1.424 0.815 2.958 1.00 75.62 85 ILE A O 1
ATOM 651 N N . ALA A 1 86 ? 1.560 -0.355 1.029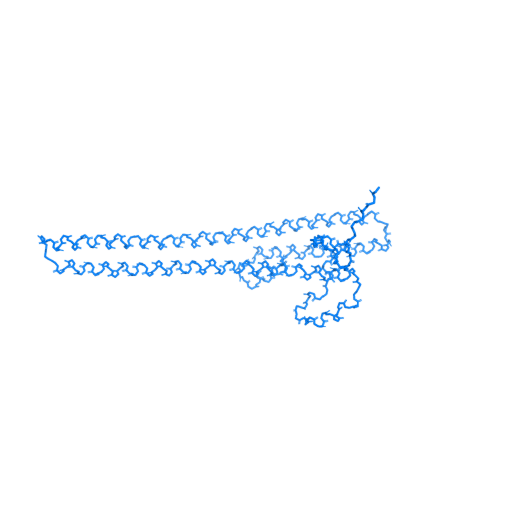 1.00 74.06 86 ALA A N 1
ATOM 652 C CA . ALA A 1 86 ? 0.298 -1.079 1.187 1.00 74.06 86 ALA A CA 1
ATOM 653 C C . ALA A 1 86 ? 0.276 -1.890 2.494 1.00 74.06 86 ALA A C 1
ATOM 655 O O . ALA A 1 86 ? -0.609 -1.710 3.328 1.00 74.06 86 ALA A O 1
ATOM 656 N N . ILE A 1 87 ? 1.330 -2.670 2.764 1.00 73.12 87 ILE A N 1
ATOM 657 C CA . ILE A 1 87 ? 1.461 -3.440 4.012 1.00 73.12 87 ILE A CA 1
ATOM 658 C C . ILE A 1 87 ? 1.451 -2.524 5.244 1.00 73.12 87 ILE A C 1
ATOM 660 O O . ILE A 1 87 ? 0.860 -2.859 6.271 1.00 73.12 87 ILE A O 1
ATOM 664 N N . LYS A 1 88 ? 2.131 -1.372 5.200 1.00 76.25 88 LYS A N 1
ATOM 665 C CA . LYS A 1 88 ? 2.136 -0.431 6.333 1.00 76.25 88 LYS A CA 1
ATOM 666 C C . LYS A 1 88 ? 0.755 0.158 6.594 1.00 76.25 88 LYS A C 1
ATOM 668 O O . LYS A 1 88 ? 0.376 0.273 7.757 1.00 76.25 88 LYS A O 1
ATOM 673 N N . ARG A 1 89 ? 0.026 0.506 5.534 1.00 82.12 89 ARG A N 1
ATOM 674 C CA . ARG A 1 89 ? -1.349 1.009 5.603 1.00 82.12 89 ARG A CA 1
ATOM 675 C C . ARG A 1 89 ? -2.299 -0.041 6.183 1.00 82.12 89 ARG A C 1
ATOM 677 O O . ARG A 1 89 ? -3.016 0.254 7.134 1.00 82.12 89 ARG A O 1
ATOM 684 N N . GLU A 1 90 ? -2.230 -1.279 5.700 1.00 77.50 90 GLU A N 1
ATOM 685 C CA . GLU A 1 90 ? -3.050 -2.385 6.209 1.00 77.50 90 GLU A CA 1
ATOM 686 C C . GLU A 1 90 ? -2.754 -2.682 7.689 1.00 77.50 90 GLU A C 1
ATOM 688 O O . GLU A 1 90 ? -3.668 -2.784 8.505 1.00 77.50 90 GLU A O 1
ATOM 693 N N . ASN A 1 91 ? -1.474 -2.726 8.076 1.00 79.75 91 ASN A N 1
ATOM 694 C CA . ASN A 1 91 ? -1.088 -2.910 9.479 1.00 79.75 91 ASN A CA 1
ATOM 695 C C . ASN A 1 91 ? -1.587 -1.778 10.387 1.00 79.75 91 ASN A C 1
ATOM 697 O O . ASN A 1 91 ? -1.894 -2.023 11.554 1.00 79.75 91 ASN A O 1
ATOM 701 N N . GLN A 1 92 ? -1.643 -0.544 9.883 1.00 84.25 92 GLN A N 1
ATOM 702 C CA . GLN A 1 92 ? -2.199 0.575 10.635 1.00 84.25 92 GLN A CA 1
ATOM 703 C C . GLN A 1 92 ? -3.698 0.374 10.887 1.00 84.25 92 GLN A C 1
ATOM 705 O O . GLN A 1 92 ? -4.126 0.511 12.029 1.00 84.25 92 GLN A O 1
ATOM 710 N N . ILE A 1 93 ? -4.463 -0.028 9.868 1.00 83.81 93 ILE A N 1
ATOM 711 C CA . ILE A 1 93 ? -5.899 -0.317 10.006 1.00 83.81 93 ILE A CA 1
ATOM 712 C C . ILE A 1 93 ? -6.139 -1.461 10.991 1.00 83.81 93 ILE A C 1
ATOM 714 O O . ILE A 1 93 ? -6.988 -1.338 11.869 1.00 83.81 93 ILE A O 1
ATOM 718 N N . ILE A 1 94 ? -5.381 -2.560 10.883 1.00 81.38 94 ILE A N 1
ATOM 719 C CA . ILE A 1 94 ? -5.496 -3.694 11.815 1.00 81.38 94 ILE A CA 1
ATOM 720 C C . ILE A 1 94 ? -5.299 -3.207 13.249 1.00 81.38 94 ILE A C 1
ATOM 722 O O . ILE A 1 94 ? -6.098 -3.527 14.125 1.00 81.38 94 ILE A O 1
ATOM 726 N N . LYS A 1 95 ? -4.268 -2.391 13.480 1.00 88.56 95 LYS A N 1
ATOM 727 C CA . LYS A 1 95 ? -3.982 -1.842 14.802 1.00 88.56 95 LYS A CA 1
ATOM 728 C C . LYS A 1 95 ? -5.107 -0.931 15.308 1.00 88.56 95 LYS A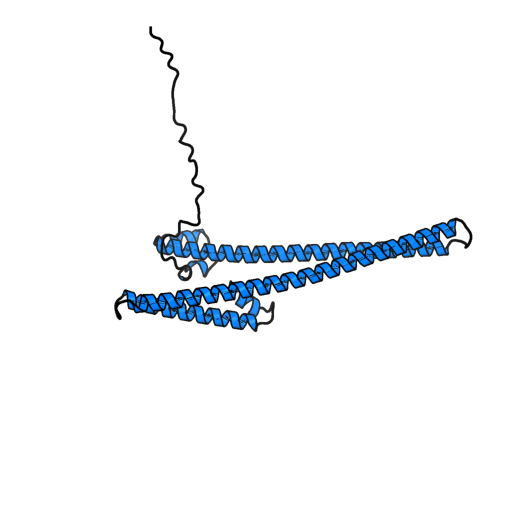 C 1
ATOM 730 O O . LYS A 1 95 ? -5.520 -1.075 16.453 1.00 88.56 95 LYS A O 1
ATOM 735 N N . GLU A 1 96 ? -5.595 -0.007 14.482 1.00 85.88 96 GLU A N 1
ATOM 736 C CA . GLU A 1 96 ? -6.701 0.893 14.844 1.00 85.88 96 GLU A CA 1
ATOM 737 C C . GLU A 1 96 ? -7.988 0.106 15.148 1.00 85.88 96 GLU A C 1
ATOM 739 O O . GLU A 1 96 ? -8.669 0.389 16.133 1.00 85.88 96 GLU A O 1
ATOM 744 N N . GLY A 1 97 ? -8.278 -0.939 14.367 1.00 82.38 97 GLY A N 1
ATOM 745 C CA . GLY A 1 97 ? -9.399 -1.849 14.602 1.00 82.38 97 GLY A CA 1
ATOM 746 C C . GLY A 1 97 ? -9.267 -2.647 15.902 1.00 82.38 97 GLY A C 1
ATOM 747 O O . GLY A 1 97 ? -10.223 -2.715 16.671 1.00 82.38 97 GLY A O 1
ATOM 748 N N . GLU A 1 98 ? -8.086 -3.204 16.191 1.00 89.19 98 GLU A N 1
ATOM 749 C CA . GLU A 1 98 ? -7.809 -3.916 17.448 1.00 89.19 98 GLU A CA 1
ATOM 750 C C . GLU A 1 98 ? -7.957 -2.998 18.673 1.00 89.19 98 GLU A C 1
ATOM 752 O O . GLU A 1 98 ? -8.567 -3.391 19.672 1.00 89.19 98 GLU A O 1
ATOM 757 N N . GLU A 1 99 ? -7.435 -1.769 18.597 1.00 90.31 99 GLU A N 1
ATOM 758 C CA . GLU A 1 99 ? -7.551 -0.773 19.669 1.00 90.31 99 GLU A CA 1
ATOM 759 C C . GLU A 1 99 ? -9.018 -0.367 19.904 1.00 90.31 99 GLU A C 1
ATOM 761 O O . GLU A 1 99 ? -9.463 -0.304 21.057 1.00 90.31 99 GLU A O 1
ATOM 766 N N . ALA A 1 100 ? -9.791 -0.158 18.833 1.00 85.56 100 ALA A N 1
ATOM 767 C CA . ALA A 1 100 ? -11.208 0.190 18.916 1.00 85.56 100 ALA A CA 1
ATOM 768 C C . ALA A 1 100 ? -12.069 -0.970 19.464 1.00 85.56 100 ALA A C 1
ATOM 770 O O . ALA A 1 100 ? -12.924 -0.761 20.332 1.00 85.56 100 ALA A O 1
ATOM 771 N N . ASP A 1 101 ? -11.800 -2.211 19.044 1.00 85.38 101 ASP A N 1
ATOM 772 C CA . ASP A 1 101 ? -12.459 -3.410 19.579 1.00 85.38 101 ASP A CA 1
ATOM 773 C C . ASP A 1 101 ? -12.147 -3.618 21.071 1.00 85.38 101 ASP A C 1
ATOM 775 O O . ASP A 1 101 ? -13.036 -3.959 21.865 1.00 85.38 101 ASP A O 1
ATOM 779 N N . GLU A 1 102 ? -10.897 -3.401 21.494 1.00 93.38 102 GLU A N 1
ATOM 780 C CA . GLU A 1 102 ? -10.520 -3.476 22.909 1.00 93.38 102 GLU A CA 1
ATOM 781 C C . GLU A 1 102 ? -11.236 -2.394 23.735 1.00 93.38 102 GLU A C 1
ATOM 783 O O . GLU A 1 102 ? -11.737 -2.684 24.830 1.00 93.38 102 GLU A O 1
ATOM 788 N N . ALA A 1 103 ? -11.337 -1.168 23.210 1.00 91.88 103 ALA A N 1
ATOM 789 C CA . ALA A 1 103 ? -12.044 -0.064 23.856 1.00 91.88 103 ALA A CA 1
ATOM 790 C C . ALA A 1 103 ? -13.537 -0.374 24.055 1.00 91.88 103 ALA A C 1
ATOM 792 O O . ALA A 1 103 ? -14.056 -0.213 25.165 1.00 91.88 103 ALA A O 1
ATOM 793 N N . VAL A 1 104 ? -14.217 -0.907 23.032 1.00 89.69 104 VAL A N 1
ATOM 794 C CA . VAL A 1 104 ? -15.632 -1.303 23.139 1.00 89.69 104 VAL A CA 1
ATOM 795 C C . VAL A 1 104 ? -15.826 -2.431 24.145 1.00 89.69 104 VAL A C 1
ATOM 797 O O . VAL A 1 104 ? -16.757 -2.381 24.953 1.00 89.69 104 VAL A O 1
ATOM 800 N N . ASN A 1 105 ? -14.950 -3.438 24.148 1.00 91.06 105 ASN A N 1
ATOM 801 C CA . ASN A 1 105 ? -15.043 -4.531 25.115 1.00 91.06 105 ASN A CA 1
ATOM 802 C C . ASN A 1 105 ? -14.875 -4.030 26.558 1.00 91.06 105 ASN A C 1
ATOM 804 O O . ASN A 1 105 ? -15.685 -4.382 27.420 1.00 91.06 105 ASN A O 1
ATOM 808 N N . LYS A 1 106 ? -13.902 -3.146 26.816 1.00 94.50 106 LYS A N 1
ATOM 809 C CA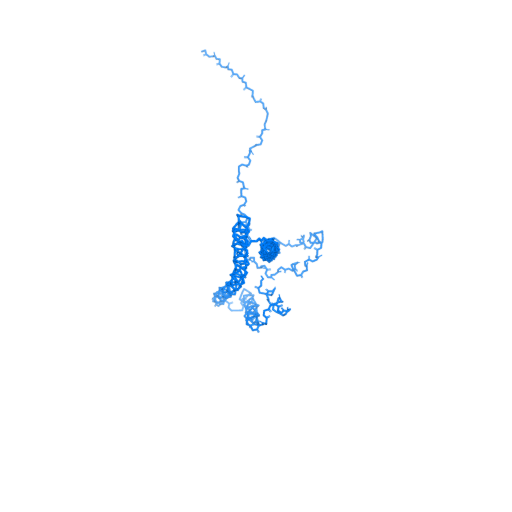 . LYS A 1 106 ? -13.728 -2.512 28.135 1.00 94.50 106 LYS A CA 1
ATOM 810 C C . LYS A 1 106 ? -14.946 -1.684 28.539 1.00 94.50 106 LYS A C 1
ATOM 812 O O . LYS A 1 106 ? -15.449 -1.861 29.647 1.00 94.50 106 LYS A O 1
ATOM 817 N N . ALA A 1 107 ? -15.468 -0.849 27.641 1.00 92.00 107 ALA A N 1
ATOM 818 C CA . ALA A 1 107 ? -16.639 -0.022 27.925 1.00 92.00 107 ALA A CA 1
ATOM 819 C C . ALA A 1 107 ? -17.892 -0.866 28.228 1.00 92.00 107 ALA A C 1
ATOM 821 O O . ALA A 1 107 ? -18.671 -0.533 29.123 1.00 92.00 107 ALA A O 1
ATOM 822 N N . ARG A 1 108 ? -18.067 -2.009 27.548 1.00 87.94 108 ARG A N 1
ATOM 823 C CA . ARG A 1 108 ? -19.142 -2.973 27.851 1.00 87.94 108 ARG A CA 1
ATOM 824 C C . ARG A 1 108 ? -18.987 -3.605 29.229 1.00 87.94 108 ARG A C 1
ATOM 826 O O . ARG A 1 108 ? -19.977 -3.743 29.946 1.00 87.94 108 ARG A O 1
ATOM 833 N N . GLU A 1 109 ? -17.770 -3.988 29.611 1.00 94.94 109 GLU A N 1
ATOM 834 C CA . GLU A 1 109 ? -17.511 -4.518 30.952 1.00 94.94 109 GLU A CA 1
ATOM 835 C C . GLU A 1 109 ? -17.770 -3.479 32.047 1.00 94.94 109 GLU A C 1
ATOM 837 O O . GLU A 1 109 ? -18.322 -3.813 33.096 1.00 94.94 109 GLU A O 1
ATOM 842 N N . GLU A 1 110 ? -17.363 -2.228 31.829 1.00 94.81 110 GLU A N 1
ATOM 843 C CA . GLU A 1 110 ? -17.601 -1.127 32.765 1.00 94.81 110 GLU A CA 1
ATOM 844 C C . GLU A 1 110 ? -19.087 -0.812 32.903 1.00 94.81 110 GLU A C 1
ATOM 846 O O . GLU A 1 110 ? -19.577 -0.692 34.028 1.00 94.81 110 GLU A O 1
ATOM 851 N N . LEU A 1 111 ? -19.825 -0.789 31.791 1.00 93.81 111 LEU A N 1
ATOM 852 C CA . LEU A 1 111 ? -21.277 -0.641 31.810 1.00 93.81 111 LEU A CA 1
ATOM 853 C C . LEU A 1 111 ? -21.944 -1.775 32.595 1.00 93.81 111 LEU A C 1
ATOM 855 O O . LEU A 1 111 ? -22.759 -1.507 33.473 1.00 93.81 111 LEU A O 1
ATOM 859 N N . ALA A 1 112 ? -21.550 -3.028 32.355 1.00 94.44 112 ALA A N 1
ATOM 860 C CA . ALA A 1 112 ? -22.093 -4.171 33.087 1.00 94.44 112 ALA A CA 1
ATOM 861 C C . ALA A 1 112 ? -21.811 -4.086 34.601 1.00 94.44 112 ALA A C 1
ATOM 863 O O . ALA A 1 112 ? -22.677 -4.405 35.420 1.00 94.44 112 ALA A O 1
ATOM 864 N N . LYS A 1 113 ? -20.614 -3.624 34.995 1.00 95.06 113 LYS A N 1
ATOM 865 C CA . LYS A 1 113 ? -20.261 -3.387 36.408 1.00 95.06 113 LYS A CA 1
ATOM 866 C C . LYS A 1 113 ? -21.107 -2.264 37.015 1.00 95.06 113 LYS A C 1
ATOM 868 O O . LYS A 1 113 ? -21.613 -2.437 38.123 1.00 95.06 113 LYS A O 1
ATOM 873 N N . ALA A 1 114 ? -21.287 -1.155 36.298 1.00 93.75 114 ALA A N 1
ATOM 874 C CA . ALA A 1 114 ? -22.097 -0.023 36.747 1.00 93.75 114 ALA A CA 1
ATOM 875 C C . ALA A 1 114 ? -23.577 -0.412 36.912 1.00 93.75 114 ALA A C 1
ATOM 877 O O . ALA A 1 114 ? -24.190 -0.108 37.934 1.00 93.75 114 ALA A O 1
ATOM 878 N N . GLU A 1 115 ? -24.138 -1.165 35.961 1.00 91.56 115 GLU A N 1
ATOM 879 C CA . GLU A 1 115 ? -25.511 -1.677 36.035 1.00 91.56 115 GLU A CA 1
ATOM 880 C C . GLU A 1 115 ? -25.699 -2.652 37.205 1.00 91.56 115 GLU A C 1
ATOM 882 O O . GLU A 1 115 ? -26.713 -2.600 37.906 1.00 91.56 115 GLU A O 1
ATOM 887 N N . SER A 1 116 ? -24.715 -3.520 37.464 1.00 93.88 116 SER A N 1
ATOM 888 C CA . SER A 1 116 ? -24.741 -4.405 38.632 1.00 93.88 116 SER A CA 1
ATOM 889 C C . SER A 1 116 ? -24.722 -3.613 39.941 1.00 93.88 116 SER A C 1
ATOM 891 O O . SER A 1 116 ? -25.528 -3.892 40.826 1.00 93.88 116 SER A O 1
ATOM 893 N N . ALA A 1 117 ? -23.854 -2.603 40.057 1.00 92.88 117 ALA A N 1
ATOM 894 C CA . ALA A 1 117 ? -23.773 -1.752 41.244 1.00 92.88 117 ALA A CA 1
ATOM 895 C C . ALA A 1 117 ? -25.076 -0.969 41.480 1.00 92.88 117 ALA A C 1
ATOM 897 O O . ALA A 1 117 ? -25.549 -0.885 42.613 1.00 92.88 117 ALA A O 1
ATOM 898 N N . LEU A 1 118 ? -25.705 -0.462 40.415 1.00 93.75 118 LEU A N 1
ATOM 899 C CA . LEU A 1 118 ? -27.013 0.188 40.496 1.00 93.75 118 LEU A CA 1
ATOM 900 C C . LEU A 1 118 ? -28.084 -0.763 41.051 1.00 93.75 118 LEU A C 1
ATOM 902 O O . LEU A 1 118 ? -28.846 -0.372 41.935 1.00 93.75 118 LEU A O 1
ATOM 906 N N . ASN A 1 119 ? -28.111 -2.020 40.599 1.00 92.31 119 ASN A N 1
ATOM 907 C CA . ASN A 1 119 ? -29.071 -3.023 41.076 1.00 92.31 119 ASN A CA 1
ATOM 908 C C . ASN A 1 119 ? -28.895 -3.403 42.558 1.00 92.31 119 ASN A C 1
ATOM 910 O O . ASN A 1 119 ? -29.840 -3.888 43.180 1.00 92.31 119 ASN A O 1
ATOM 914 N N . GLU A 1 120 ? -27.711 -3.183 43.134 1.00 93.38 120 GLU A N 1
ATOM 915 C CA . GLU A 1 120 ? -27.436 -3.409 44.560 1.00 93.38 120 GLU A CA 1
ATOM 916 C C . GLU A 1 120 ? -27.841 -2.218 45.448 1.00 93.38 120 GLU A C 1
ATOM 918 O O . GLU A 1 120 ? -27.882 -2.336 46.676 1.00 93.38 120 GLU A O 1
ATOM 923 N N . THR A 1 121 ? -28.174 -1.071 44.849 1.00 92.88 121 THR A N 1
ATOM 924 C CA . THR A 1 121 ? -28.564 0.147 45.573 1.00 92.88 121 THR A CA 1
ATOM 925 C C . THR A 1 121 ? -30.080 0.238 45.776 1.00 92.88 121 THR A C 1
ATOM 927 O O . THR A 1 121 ? -30.879 -0.373 45.067 1.00 92.88 121 THR A O 1
ATOM 930 N N . THR A 1 122 ? -30.511 1.010 46.778 1.00 92.12 122 THR A N 1
ATOM 931 C CA . THR A 1 122 ? -31.938 1.245 47.052 1.00 92.12 122 THR A CA 1
ATOM 932 C C . THR A 1 122 ? -32.365 2.593 46.490 1.00 92.12 122 THR A C 1
ATOM 934 O O . THR A 1 122 ? -31.748 3.612 46.778 1.00 92.12 122 THR A O 1
ATOM 937 N N . SER A 1 123 ? -33.456 2.617 45.724 1.00 90.25 123 SER A N 1
ATOM 938 C CA . SER A 1 123 ? -33.974 3.853 45.130 1.00 90.25 123 SER A CA 1
ATOM 939 C C . SER A 1 123 ? -34.248 4.937 46.181 1.00 90.25 123 SER A C 1
ATOM 941 O O . SER A 1 123 ? -34.841 4.669 47.229 1.00 90.25 123 SER A O 1
ATOM 943 N N . GLY A 1 124 ? -33.827 6.169 45.881 1.00 87.31 124 GLY A N 1
ATOM 944 C CA . GLY A 1 124 ? -33.989 7.333 46.755 1.00 87.31 124 GLY A CA 1
ATOM 945 C C . GLY A 1 124 ? -32.867 7.540 47.777 1.00 87.31 124 GLY A C 1
ATOM 946 O O . GLY A 1 124 ? -32.996 8.431 48.617 1.00 87.31 124 GLY A O 1
ATOM 947 N N . THR A 1 125 ? -31.785 6.752 47.730 1.00 93.75 125 THR A N 1
ATOM 948 C CA . THR A 1 125 ? -30.563 7.041 48.496 1.00 93.75 125 THR A CA 1
ATOM 949 C C . THR A 1 125 ? -29.534 7.806 47.650 1.00 93.75 125 THR A C 1
ATOM 951 O O . THR A 1 125 ? -29.542 7.686 46.422 1.00 93.75 125 THR A O 1
ATOM 954 N N . PRO A 1 126 ? -28.613 8.563 48.276 1.00 91.50 126 PRO A N 1
ATOM 955 C CA . PRO A 1 126 ? -27.514 9.220 47.562 1.00 91.50 126 PRO A CA 1
ATOM 956 C C . PRO A 1 126 ? -26.633 8.244 46.765 1.00 91.50 126 PRO A C 1
ATOM 958 O O . PRO A 1 126 ? -26.109 8.589 45.710 1.00 91.50 126 PRO A O 1
ATOM 961 N N . GLU A 1 127 ? -26.476 7.008 47.248 1.00 91.25 127 GLU A N 1
ATOM 962 C CA . GLU A 1 127 ? -25.721 5.957 46.558 1.00 91.25 127 GLU A CA 1
ATOM 963 C C . GLU A 1 127 ? -26.407 5.512 45.260 1.00 91.25 127 GLU A C 1
ATOM 965 O O . GLU A 1 127 ? -25.716 5.235 44.283 1.00 91.25 127 GLU A O 1
ATOM 970 N N . TYR A 1 128 ? -27.745 5.485 45.228 1.00 92.94 128 TYR A N 1
ATOM 971 C CA . TYR A 1 128 ? -28.508 5.193 44.012 1.00 92.94 128 TYR A CA 1
ATOM 972 C C . TYR A 1 128 ? -28.343 6.301 42.969 1.00 92.94 128 TYR A C 1
ATOM 974 O O . TYR A 1 128 ? -28.102 6.007 41.804 1.00 92.94 128 TYR A O 1
ATOM 982 N N . GLU A 1 129 ? -28.431 7.573 43.373 1.00 92.88 129 GLU A N 1
ATOM 983 C CA . GLU A 1 129 ? -28.229 8.708 42.456 1.00 92.88 129 GLU A CA 1
ATOM 984 C C . GLU A 1 129 ? -26.835 8.672 41.821 1.00 92.88 129 GLU A C 1
ATOM 986 O O . GLU A 1 129 ? -26.712 8.784 40.603 1.00 92.88 129 GLU A O 1
ATOM 991 N N . LYS A 1 130 ? -25.799 8.399 42.622 1.00 93.25 130 LYS A N 1
ATOM 992 C CA . LYS A 1 130 ? -24.435 8.234 42.114 1.00 93.25 130 LYS A CA 1
ATOM 993 C C . LYS A 1 130 ? -24.297 7.037 41.165 1.00 93.25 130 LYS A C 1
ATOM 995 O O . LYS A 1 130 ? -23.672 7.161 40.120 1.00 93.25 130 LYS A O 1
ATOM 1000 N N . ALA A 1 131 ? -24.902 5.893 41.489 1.00 92.50 131 ALA A N 1
ATOM 1001 C CA . ALA A 1 131 ? -24.859 4.721 40.615 1.00 92.50 131 ALA A CA 1
ATOM 1002 C C . ALA A 1 131 ? -25.576 4.960 39.271 1.00 92.50 131 ALA A C 1
ATOM 1004 O O . ALA A 1 131 ? -25.159 4.422 38.247 1.00 92.50 131 ALA A O 1
ATOM 1005 N N . VAL A 1 132 ? -26.626 5.792 39.247 1.00 93.81 132 VAL A N 1
ATOM 1006 C CA . VAL A 1 132 ? -27.266 6.234 37.997 1.00 93.81 132 VAL A CA 1
ATOM 1007 C C . VAL A 1 132 ? -26.314 7.102 37.170 1.00 93.81 132 VAL A C 1
ATOM 1009 O O . VAL A 1 132 ? -26.216 6.893 35.961 1.00 93.81 132 VAL A O 1
ATOM 1012 N N . GLU A 1 133 ? -25.596 8.039 37.796 1.00 94.50 133 GLU A N 1
ATOM 1013 C CA . GLU A 1 133 ? -24.576 8.848 37.110 1.00 94.50 133 GLU A CA 1
ATOM 1014 C C . GLU A 1 133 ? -23.451 7.977 36.530 1.00 94.50 133 GLU A C 1
ATOM 1016 O O . GLU A 1 133 ? -23.088 8.154 35.367 1.00 94.50 133 GLU A O 1
ATOM 1021 N N . ASP A 1 134 ? -22.958 6.997 37.293 1.00 92.88 134 ASP A N 1
ATOM 1022 C CA . ASP A 1 134 ? -21.912 6.066 36.850 1.00 92.88 134 ASP A CA 1
ATOM 1023 C C . ASP A 1 134 ? -22.376 5.216 35.646 1.00 92.88 134 ASP A C 1
ATOM 1025 O O . ASP A 1 134 ? -21.619 5.014 34.695 1.00 92.88 134 ASP A O 1
ATOM 1029 N N . VAL A 1 135 ? -23.638 4.761 35.632 1.00 94.25 135 VAL A N 1
ATOM 1030 C CA . VAL A 1 135 ? -24.231 4.049 34.482 1.00 94.25 135 VAL A CA 1
ATOM 1031 C C . VAL A 1 135 ? -24.335 4.952 33.255 1.00 94.25 135 VAL A C 1
ATOM 1033 O O . VAL A 1 135 ? -24.008 4.522 32.148 1.00 94.25 135 VAL A O 1
ATOM 1036 N N . GLU A 1 136 ? -24.786 6.197 33.410 1.00 93.69 136 GLU A N 1
ATOM 1037 C CA . GLU A 1 136 ? -24.872 7.131 32.282 1.00 93.69 136 GLU A CA 1
ATOM 1038 C C . GLU A 1 136 ? -23.487 7.499 31.734 1.00 93.69 136 GLU A C 1
ATOM 1040 O O . GLU A 1 136 ? -23.311 7.555 30.514 1.00 93.69 136 GLU A O 1
ATOM 1045 N N . ALA A 1 137 ? -22.486 7.654 32.605 1.00 94.62 137 ALA A N 1
ATOM 1046 C CA . ALA A 1 137 ? -21.095 7.834 32.203 1.00 94.62 137 ALA A CA 1
ATOM 1047 C C . ALA A 1 137 ? -20.566 6.616 31.426 1.00 94.62 137 ALA A C 1
ATOM 1049 O O . ALA A 1 137 ? -19.990 6.781 30.351 1.00 94.62 137 ALA A O 1
ATOM 1050 N N . ALA A 1 138 ? -20.831 5.392 31.895 1.00 90.06 138 ALA A N 1
ATOM 1051 C CA . ALA A 1 138 ? -20.420 4.172 31.198 1.00 90.06 138 ALA A CA 1
ATOM 1052 C C . ALA A 1 138 ? -21.122 3.999 29.836 1.00 90.06 138 ALA A C 1
ATOM 1054 O O . ALA A 1 138 ? -20.496 3.594 28.857 1.00 90.06 138 ALA A O 1
ATOM 1055 N N . LYS A 1 139 ? -22.407 4.368 29.721 1.00 89.94 139 LYS A N 1
ATOM 1056 C CA . LYS A 1 139 ? -23.119 4.392 28.427 1.00 89.94 139 LYS A CA 1
ATOM 1057 C C . LYS A 1 139 ? -22.554 5.431 27.468 1.00 89.94 139 LYS A C 1
ATOM 1059 O O . LYS A 1 139 ? -22.631 5.236 26.256 1.00 89.94 139 LYS A O 1
ATOM 1064 N N . GLN A 1 140 ? -22.089 6.566 27.986 1.00 93.56 140 GLN A N 1
ATOM 1065 C CA . GLN A 1 140 ? -21.439 7.591 27.177 1.00 93.56 140 GLN A CA 1
ATOM 1066 C C . GLN A 1 140 ? -20.092 7.076 26.657 1.00 93.56 140 GLN A C 1
ATOM 1068 O O . GLN A 1 140 ? -19.870 7.130 25.453 1.00 93.56 140 GLN A O 1
ATOM 1073 N N . ALA A 1 141 ? -19.269 6.485 27.527 1.00 90.56 141 ALA A N 1
ATOM 1074 C CA . ALA A 1 141 ? -17.997 5.872 27.144 1.00 90.56 141 ALA A CA 1
ATOM 1075 C C . ALA A 1 141 ? -18.176 4.750 26.105 1.00 90.56 141 ALA A C 1
ATOM 1077 O O . ALA A 1 141 ? -17.422 4.677 25.139 1.00 90.56 141 ALA A O 1
ATOM 1078 N N . LEU A 1 142 ? -19.216 3.917 26.243 1.00 88.56 142 LEU A N 1
ATOM 1079 C CA . LEU A 1 142 ? -19.542 2.898 25.240 1.00 88.56 142 LEU A CA 1
ATOM 1080 C C . LEU A 1 142 ? -19.903 3.512 23.883 1.00 88.56 142 LEU A C 1
ATOM 1082 O O . LEU A 1 142 ? -19.461 3.010 22.857 1.00 88.56 142 LEU A O 1
ATOM 1086 N N . ARG A 1 143 ? -20.683 4.600 23.868 1.00 91.00 143 ARG A N 1
ATOM 1087 C CA . ARG A 1 143 ? -21.045 5.297 22.623 1.00 91.00 143 ARG A CA 1
ATOM 1088 C C . ARG A 1 143 ? -19.838 5.930 21.935 1.00 91.00 143 ARG A C 1
ATOM 1090 O O . ARG A 1 143 ? -19.792 5.923 20.711 1.00 91.00 143 ARG A O 1
ATOM 1097 N N . GLU A 1 144 ? -18.898 6.468 22.704 1.00 90.75 144 GLU A N 1
ATOM 1098 C CA . GLU A 1 144 ? -17.638 7.007 22.178 1.00 90.75 144 GLU A CA 1
ATOM 1099 C C . GLU A 1 144 ? -16.784 5.884 21.573 1.00 90.75 144 GLU A C 1
ATOM 1101 O O . GLU A 1 144 ? -16.420 5.968 20.407 1.00 90.75 144 GLU A O 1
ATOM 1106 N N . ALA A 1 145 ? -16.604 4.766 22.282 1.00 86.44 145 ALA A N 1
ATOM 1107 C CA . ALA A 1 145 ? -15.864 3.619 21.752 1.00 86.44 145 ALA A CA 1
ATOM 1108 C C . ALA A 1 145 ? -16.523 2.995 20.497 1.00 86.44 145 ALA A C 1
ATOM 1110 O O . ALA A 1 145 ? -15.840 2.582 19.563 1.00 86.44 145 ALA A O 1
ATOM 1111 N N . GLU A 1 146 ? -17.860 2.940 20.433 1.00 81.69 146 GLU A N 1
ATOM 1112 C CA . GLU A 1 146 ? -18.583 2.494 19.229 1.00 81.69 146 GLU A CA 1
ATOM 1113 C C . GLU A 1 146 ? -18.432 3.473 18.051 1.00 81.69 146 GLU A C 1
ATOM 1115 O O . GLU A 1 146 ? -18.506 3.057 16.891 1.00 81.69 146 GLU A O 1
ATOM 1120 N N . GLN A 1 147 ? -18.219 4.765 18.326 1.00 88.62 147 GLN A N 1
ATOM 1121 C CA . GLN A 1 147 ? -17.902 5.751 17.296 1.00 88.62 147 GLN A CA 1
ATOM 1122 C C . GLN A 1 147 ? -16.486 5.540 16.749 1.00 88.62 147 GLN A C 1
ATOM 1124 O O . GLN A 1 147 ? -16.327 5.566 15.530 1.00 88.62 147 GLN A O 1
ATOM 1129 N N . ASP A 1 148 ? -15.506 5.248 17.604 1.00 82.38 148 ASP A N 1
ATOM 1130 C CA . ASP A 1 148 ? -14.125 4.973 17.183 1.00 82.38 148 ASP A CA 1
ATOM 1131 C C . ASP A 1 148 ? -14.054 3.764 16.228 1.00 82.38 148 ASP A C 1
ATOM 1133 O O . ASP A 1 148 ? -13.392 3.825 15.193 1.00 82.38 148 ASP A O 1
ATOM 1137 N N . ILE A 1 149 ? -14.830 2.699 16.489 1.00 82.56 149 ILE A N 1
ATOM 1138 C CA . ILE A 1 149 ? -14.974 1.569 15.546 1.00 82.56 149 ILE A CA 1
ATOM 1139 C C . ILE A 1 149 ? -15.526 2.038 14.195 1.00 82.56 149 ILE A C 1
ATOM 1141 O O . ILE A 1 149 ? -15.082 1.589 13.138 1.00 82.56 149 ILE A O 1
ATOM 1145 N N . LYS A 1 150 ? -16.525 2.925 14.202 1.00 85.44 150 LYS A N 1
ATOM 1146 C CA . LYS A 1 150 ? -17.129 3.427 12.964 1.00 85.44 150 LYS A CA 1
ATOM 1147 C C . LYS A 1 150 ? -16.138 4.264 12.153 1.00 85.44 150 LYS A C 1
ATOM 1149 O O . LYS A 1 150 ? -16.162 4.187 10.927 1.00 85.44 150 LYS A O 1
ATOM 1154 N N . GLU A 1 151 ? -15.301 5.052 12.821 1.00 83.94 151 GLU A N 1
ATOM 1155 C CA . GLU A 1 151 ? -14.235 5.827 12.183 1.00 83.94 151 GLU A CA 1
ATOM 1156 C C . GLU A 1 151 ? -13.171 4.900 11.581 1.00 83.94 151 GLU A C 1
ATOM 1158 O O . GLU A 1 151 ? -12.855 5.053 10.403 1.00 83.94 151 GLU A O 1
ATOM 1163 N N . ALA A 1 152 ? -12.729 3.864 12.305 1.00 82.44 152 ALA A N 1
ATOM 1164 C CA . ALA A 1 152 ? -11.797 2.859 11.780 1.00 82.44 152 ALA A CA 1
ATOM 1165 C C . ALA A 1 152 ? -12.331 2.149 10.516 1.00 82.44 152 ALA A C 1
ATOM 1167 O O . ALA A 1 152 ? -11.594 1.943 9.550 1.00 82.44 152 ALA A O 1
ATOM 1168 N N . VAL A 1 153 ? -13.633 1.834 10.479 1.00 81.81 153 VAL A N 1
ATOM 1169 C CA . VAL A 1 153 ? -14.289 1.233 9.301 1.00 81.81 153 VAL A CA 1
ATOM 1170 C C . VAL A 1 153 ? -14.357 2.200 8.111 1.00 81.81 153 VAL A C 1
ATOM 1172 O O . VAL A 1 153 ? -14.229 1.766 6.965 1.00 81.81 153 VAL A O 1
ATOM 1175 N N . GLU A 1 154 ? -14.573 3.500 8.339 1.00 85.25 154 GLU A N 1
ATOM 1176 C CA . GLU A 1 154 ? -14.569 4.477 7.240 1.00 85.25 154 GLU A CA 1
ATOM 1177 C C . GLU A 1 154 ? -13.148 4.692 6.700 1.00 85.25 154 GLU A C 1
ATOM 1179 O O . GLU A 1 154 ? -12.977 4.698 5.483 1.00 85.25 154 GLU A O 1
ATOM 1184 N N . THR A 1 155 ? -12.128 4.741 7.566 1.00 81.31 155 THR A N 1
ATOM 1185 C CA . THR A 1 155 ? -10.713 4.784 7.155 1.00 81.31 155 THR A CA 1
ATOM 1186 C C . THR A 1 155 ? -10.340 3.585 6.280 1.00 81.31 155 THR A C 1
ATOM 1188 O O . THR A 1 155 ? -9.728 3.757 5.228 1.00 81.31 155 THR A O 1
ATOM 1191 N N . GLU A 1 156 ? -10.754 2.365 6.651 1.00 78.44 156 GLU A N 1
ATOM 1192 C CA . GLU A 1 156 ? -10.532 1.165 5.825 1.00 78.44 156 GLU A CA 1
ATOM 1193 C C . GLU A 1 156 ? -11.170 1.303 4.432 1.00 78.44 156 GLU A C 1
ATOM 1195 O O . GLU A 1 156 ? -10.605 0.884 3.419 1.00 78.44 156 GLU A O 1
ATOM 1200 N N . LYS A 1 157 ? -12.365 1.895 4.367 1.00 80.00 157 LYS A N 1
ATOM 1201 C CA . LYS A 1 157 ? -13.098 2.087 3.116 1.00 80.00 157 LYS A CA 1
ATOM 1202 C C . LYS A 1 157 ? -12.463 3.153 2.223 1.00 80.00 157 LYS A C 1
ATOM 1204 O O . LYS A 1 157 ? -12.387 2.927 1.018 1.00 80.00 157 LYS A O 1
ATOM 1209 N N . GLU A 1 158 ? -12.026 4.279 2.784 1.00 81.25 158 GLU A N 1
ATOM 1210 C CA . GLU A 1 158 ? -11.291 5.316 2.045 1.00 81.25 158 GLU A CA 1
ATOM 1211 C C . GLU A 1 158 ? -9.983 4.752 1.478 1.00 81.25 158 GLU A C 1
ATOM 1213 O O . GLU A 1 158 ? -9.677 4.961 0.308 1.00 81.25 158 GLU A O 1
ATOM 1218 N N . LEU A 1 159 ? -9.270 3.932 2.253 1.00 78.19 159 LEU A N 1
ATOM 1219 C CA . LEU A 1 159 ? -8.005 3.345 1.817 1.00 78.19 159 LEU A CA 1
ATOM 1220 C C . LEU A 1 159 ? -8.174 2.373 0.639 1.00 78.19 159 LEU A C 1
ATOM 1222 O O . LEU A 1 159 ? -7.400 2.421 -0.313 1.00 78.19 159 LEU A O 1
ATOM 1226 N N . LYS A 1 160 ? -9.233 1.552 0.649 1.00 74.94 160 LYS A N 1
ATOM 1227 C CA . LYS A 1 160 ? -9.579 0.686 -0.496 1.00 74.94 160 LYS A CA 1
ATOM 1228 C C . LYS A 1 160 ? -9.911 1.482 -1.760 1.00 74.94 160 LYS A C 1
ATOM 1230 O O . LYS A 1 160 ? -9.627 1.021 -2.860 1.00 74.94 160 LYS A O 1
ATOM 1235 N N . GLN A 1 161 ? -10.525 2.657 -1.613 1.00 72.31 161 GLN A N 1
ATOM 1236 C CA . GLN A 1 161 ? -10.797 3.545 -2.746 1.00 72.31 161 GLN A CA 1
ATOM 1237 C C . GLN A 1 161 ? -9.514 4.188 -3.278 1.00 72.31 161 GLN A C 1
ATOM 1239 O O . GLN A 1 161 ? -9.350 4.284 -4.492 1.00 72.31 161 GLN A O 1
ATOM 1244 N N . ASP A 1 162 ? -8.598 4.587 -2.395 1.00 71.62 162 ASP A N 1
ATOM 1245 C CA . ASP A 1 162 ? -7.296 5.134 -2.786 1.00 71.62 162 ASP A CA 1
ATOM 1246 C C . ASP A 1 162 ? -6.447 4.105 -3.550 1.00 71.62 162 ASP A C 1
ATOM 1248 O O . ASP A 1 162 ? -5.841 4.457 -4.561 1.00 71.62 162 ASP A O 1
ATOM 1252 N N . GLU A 1 163 ? -6.445 2.834 -3.134 1.00 71.56 163 GLU A N 1
ATOM 1253 C CA . GLU A 1 163 ? -5.767 1.749 -3.865 1.00 71.56 163 GLU A CA 1
ATOM 1254 C C . GLU A 1 163 ? -6.361 1.533 -5.268 1.00 71.56 163 GLU A C 1
ATOM 1256 O O . GLU A 1 163 ? -5.626 1.357 -6.242 1.00 71.56 163 GLU A O 1
ATOM 1261 N N . GLU A 1 164 ? -7.689 1.596 -5.403 1.00 70.06 164 GLU A N 1
ATOM 1262 C CA . GLU A 1 164 ? -8.366 1.505 -6.702 1.00 70.06 164 GLU A CA 1
ATOM 1263 C C . GLU A 1 164 ? -8.013 2.699 -7.608 1.00 70.06 164 GLU A C 1
ATOM 1265 O O . GLU A 1 164 ? -7.751 2.525 -8.799 1.00 70.06 164 GLU A O 1
ATOM 1270 N N . LEU A 1 165 ? -7.928 3.909 -7.047 1.00 68.06 165 LEU A N 1
ATOM 1271 C CA . LEU A 1 165 ? -7.508 5.105 -7.780 1.00 68.06 165 LEU A CA 1
ATOM 1272 C C . LEU A 1 165 ? -6.039 5.037 -8.218 1.00 68.06 165 LEU A C 1
ATOM 1274 O O . LEU A 1 165 ? -5.733 5.374 -9.362 1.00 68.06 165 LEU A O 1
ATOM 1278 N N . GLU A 1 166 ? -5.138 4.583 -7.347 1.00 67.06 166 GLU A N 1
ATOM 1279 C CA . GLU A 1 166 ? -3.711 4.416 -7.657 1.00 67.06 166 GLU A CA 1
ATOM 1280 C C . GLU A 1 166 ? -3.508 3.446 -8.826 1.00 67.06 166 GLU A C 1
ATOM 1282 O O . GLU A 1 166 ? -2.777 3.746 -9.773 1.00 67.06 166 GLU A O 1
ATOM 1287 N N . LYS A 1 167 ? -4.260 2.344 -8.827 1.00 65.25 167 LYS A N 1
ATOM 1288 C CA . LYS A 1 167 ? -4.291 1.385 -9.929 1.00 65.25 167 LYS A CA 1
ATOM 1289 C C . LYS A 1 167 ? -4.766 2.011 -11.244 1.00 65.25 167 LYS A C 1
ATOM 1291 O O . LYS A 1 167 ? -4.109 1.858 -12.270 1.00 65.25 167 LYS A O 1
ATOM 1296 N N . THR A 1 168 ? -5.867 2.767 -11.223 1.00 62.56 168 THR A N 1
ATOM 1297 C CA . THR A 1 168 ? -6.358 3.448 -12.439 1.00 62.56 168 THR A CA 1
ATOM 1298 C C . THR A 1 168 ? -5.385 4.508 -12.967 1.00 62.56 168 THR A C 1
ATOM 1300 O O . THR A 1 168 ? -5.326 4.747 -14.172 1.00 62.56 168 THR A O 1
ATOM 1303 N N . LEU A 1 169 ? -4.597 5.142 -12.090 1.00 64.50 169 LEU A N 1
ATOM 1304 C CA . LEU A 1 169 ? -3.550 6.083 -12.491 1.00 64.50 169 LEU A CA 1
ATOM 1305 C C . LEU A 1 169 ? -2.365 5.373 -13.153 1.00 64.50 169 LEU A C 1
ATOM 1307 O O . LEU A 1 169 ? -1.858 5.881 -14.151 1.00 64.50 169 LEU A O 1
ATOM 1311 N N . GLN A 1 170 ? -1.959 4.204 -12.647 1.00 62.81 170 GLN A N 1
ATOM 1312 C CA . GLN A 1 170 ? -0.933 3.377 -13.292 1.00 62.81 170 GLN A CA 1
ATOM 1313 C C . GLN A 1 170 ? -1.370 2.903 -14.681 1.00 62.81 170 GLN A C 1
ATOM 1315 O O . GLN A 1 170 ? -0.591 2.997 -15.627 1.00 62.81 170 GLN A O 1
ATOM 1320 N N . GLU A 1 171 ? -2.622 2.461 -14.831 1.00 62.94 171 GLU A N 1
ATOM 1321 C CA . GLU A 1 171 ? -3.188 2.082 -16.134 1.00 62.94 171 GLU A CA 1
ATOM 1322 C C . GLU A 1 171 ? -3.166 3.267 -17.121 1.00 62.94 171 GLU A C 1
ATOM 1324 O O . GLU A 1 171 ? -2.735 3.119 -18.264 1.00 62.94 171 GLU A O 1
ATOM 1329 N N . ALA A 1 172 ? -3.527 4.474 -16.671 1.00 62.12 172 ALA A N 1
ATOM 1330 C CA . ALA A 1 172 ? -3.480 5.678 -17.506 1.00 62.12 172 ALA A CA 1
ATOM 1331 C C . ALA A 1 172 ? -2.046 6.117 -17.876 1.00 62.12 172 ALA A C 1
ATOM 1333 O O . ALA A 1 172 ? -1.809 6.630 -18.974 1.00 62.12 172 ALA A O 1
ATOM 1334 N N . GLU A 1 173 ? -1.079 5.939 -16.972 1.00 64.44 173 GLU A N 1
ATOM 1335 C CA . GLU A 1 173 ? 0.334 6.226 -17.243 1.00 64.44 173 GLU A CA 1
ATOM 1336 C C . GLU A 1 173 ? 0.916 5.238 -18.264 1.00 64.44 173 GLU A C 1
ATOM 1338 O O . GLU A 1 173 ? 1.648 5.650 -19.170 1.00 64.44 173 GLU A O 1
ATOM 1343 N N . LEU A 1 174 ? 0.532 3.961 -18.181 1.00 62.47 174 LEU A N 1
ATOM 1344 C CA . LEU A 1 174 ? 0.878 2.938 -19.167 1.00 62.47 174 LEU A CA 1
ATOM 1345 C C . LEU A 1 174 ? 0.330 3.294 -20.562 1.00 62.47 174 LEU A C 1
ATOM 1347 O O . LEU A 1 174 ? 1.093 3.342 -21.529 1.00 62.47 174 LEU A O 1
ATOM 1351 N N . GLU A 1 175 ? -0.955 3.647 -20.667 1.00 64.44 175 GLU A N 1
ATOM 1352 C CA . GLU A 1 175 ? -1.596 4.044 -21.933 1.00 64.44 175 GLU A CA 1
ATOM 1353 C C . GLU A 1 175 ? -0.897 5.269 -22.568 1.00 64.44 175 GLU A C 1
ATOM 1355 O O . GLU A 1 175 ? -0.667 5.347 -23.787 1.00 64.44 175 GLU A O 1
ATOM 1360 N N . GLN A 1 176 ? -0.472 6.231 -21.738 1.00 65.12 176 GLN A N 1
ATOM 1361 C CA . GLN A 1 176 ? 0.304 7.390 -22.184 1.00 65.12 176 GLN A CA 1
ATOM 1362 C C . GLN A 1 176 ? 1.687 6.994 -22.735 1.00 65.12 176 GLN A C 1
ATOM 1364 O O . GLN A 1 176 ? 2.148 7.571 -23.735 1.00 65.12 176 GLN A O 1
ATOM 1369 N N . GLN A 1 177 ? 2.362 6.031 -22.104 1.00 58.03 177 GLN A N 1
ATOM 1370 C CA . GLN A 1 177 ? 3.656 5.522 -22.564 1.00 58.03 177 GLN A CA 1
ATOM 1371 C C . GLN A 1 177 ? 3.525 4.767 -23.892 1.00 58.03 177 GLN A C 1
ATOM 1373 O O . GLN A 1 177 ? 4.301 5.039 -24.812 1.00 58.03 177 GLN A O 1
ATOM 1378 N N . ILE A 1 178 ? 2.492 3.933 -24.050 1.00 62.03 178 ILE A N 1
ATOM 1379 C CA . ILE A 1 178 ? 2.177 3.229 -25.306 1.00 62.03 178 ILE A CA 1
ATOM 1380 C C . ILE A 1 178 ? 1.940 4.232 -26.440 1.00 62.03 178 ILE A C 1
ATOM 1382 O O . ILE A 1 178 ? 2.558 4.147 -27.503 1.00 62.03 178 ILE A O 1
ATOM 1386 N N . THR A 1 179 ? 1.125 5.260 -26.189 1.00 60.75 179 THR A N 1
ATOM 1387 C CA . THR A 1 179 ? 0.853 6.333 -27.162 1.00 60.75 179 THR A CA 1
ATOM 1388 C C . THR A 1 179 ? 2.133 7.073 -27.573 1.00 60.75 179 THR A C 1
ATOM 1390 O O . THR A 1 179 ? 2.328 7.447 -28.736 1.00 60.75 179 THR A O 1
ATOM 1393 N N . SER A 1 180 ? 3.035 7.298 -26.618 1.00 57.97 180 SER A N 1
ATOM 1394 C CA . SER A 1 180 ? 4.319 7.952 -26.875 1.00 57.97 180 SER A CA 1
ATOM 1395 C C . SER A 1 180 ? 5.242 7.064 -27.715 1.00 57.97 180 SER A C 1
ATOM 1397 O O . SER A 1 180 ? 5.836 7.550 -28.681 1.00 57.97 180 SER A O 1
ATOM 1399 N N . ALA A 1 181 ? 5.300 5.765 -27.411 1.00 61.06 181 ALA A N 1
ATOM 1400 C CA . ALA A 1 181 ? 6.064 4.776 -28.165 1.00 61.06 181 ALA A CA 1
ATOM 1401 C C . ALA A 1 181 ? 5.559 4.638 -29.614 1.00 61.06 181 ALA A C 1
ATOM 1403 O O . ALA A 1 181 ? 6.359 4.692 -30.549 1.00 61.06 181 ALA A O 1
ATOM 1404 N N . GLN A 1 182 ? 4.239 4.597 -29.832 1.00 57.78 182 GLN A N 1
ATOM 1405 C CA . GLN A 1 182 ? 3.634 4.613 -31.174 1.00 57.78 182 GLN A CA 1
ATOM 1406 C C . GLN A 1 182 ? 4.029 5.858 -31.982 1.00 57.78 182 GLN A C 1
ATOM 1408 O O . GLN A 1 182 ? 4.320 5.784 -33.177 1.00 57.78 182 GLN A O 1
ATOM 1413 N N . LYS A 1 183 ? 4.062 7.033 -31.344 1.00 58.59 183 LYS A N 1
ATOM 1414 C CA . LYS A 1 183 ? 4.458 8.278 -32.015 1.00 58.59 183 LYS A CA 1
ATOM 1415 C C . LYS A 1 183 ? 5.929 8.260 -32.435 1.00 58.59 183 LYS A C 1
ATOM 1417 O O . LYS A 1 183 ? 6.255 8.754 -33.514 1.00 58.59 183 LYS A O 1
ATOM 1422 N N . ILE A 1 184 ? 6.801 7.713 -31.590 1.00 58.53 184 ILE A N 1
ATOM 1423 C CA . ILE A 1 184 ? 8.227 7.541 -31.895 1.00 58.53 184 ILE A CA 1
ATOM 1424 C C . ILE A 1 184 ? 8.397 6.559 -33.057 1.00 58.53 184 ILE A C 1
ATOM 1426 O O . ILE A 1 184 ? 9.113 6.869 -34.007 1.00 58.53 184 ILE A O 1
ATOM 1430 N N . PHE A 1 185 ? 7.671 5.438 -33.031 1.00 53.97 185 PHE A N 1
ATOM 1431 C CA . PHE A 1 185 ? 7.643 4.458 -34.115 1.00 53.97 185 PHE A CA 1
ATOM 1432 C C . PHE A 1 185 ? 7.257 5.089 -35.462 1.00 53.97 185 PHE A C 1
ATOM 1434 O O . PHE A 1 185 ? 7.980 4.940 -36.445 1.00 53.97 185 PHE A O 1
ATOM 1441 N N . LEU A 1 186 ? 6.184 5.887 -35.497 1.00 56.97 186 LEU A N 1
ATOM 1442 C CA . LEU A 1 186 ? 5.742 6.578 -36.715 1.00 56.97 186 LEU A CA 1
ATOM 1443 C C . LEU A 1 186 ? 6.781 7.572 -37.263 1.00 56.97 186 LEU A C 1
ATOM 1445 O O . LEU A 1 186 ? 6.906 7.738 -38.479 1.00 56.97 186 LEU A O 1
ATOM 1449 N N . GLU A 1 187 ? 7.533 8.255 -36.397 1.00 59.78 187 GLU A N 1
ATOM 1450 C CA . GLU A 1 187 ? 8.612 9.135 -36.861 1.00 59.78 187 GLU A CA 1
ATOM 1451 C C . GLU A 1 187 ? 9.827 8.323 -37.341 1.00 59.78 187 GLU A C 1
ATOM 1453 O O . GLU A 1 187 ? 10.438 8.695 -38.343 1.00 59.78 187 GLU A O 1
ATOM 1458 N N . ALA A 1 188 ? 10.130 7.179 -36.717 1.00 56.84 188 ALA A N 1
ATOM 1459 C CA . ALA A 1 188 ? 11.181 6.266 -37.170 1.00 56.84 188 ALA A CA 1
ATOM 1460 C C . ALA A 1 188 ? 10.882 5.684 -38.566 1.00 56.84 188 ALA A C 1
ATOM 1462 O O . ALA A 1 188 ? 11.755 5.714 -39.439 1.00 56.84 188 ALA A O 1
ATOM 1463 N N . GLU A 1 189 ? 9.635 5.263 -38.831 1.00 63.94 189 GLU A N 1
ATOM 1464 C CA . GLU A 1 189 ? 9.174 4.856 -40.172 1.00 63.94 189 GLU A CA 1
ATOM 1465 C C . GLU A 1 189 ? 9.427 5.947 -41.216 1.00 63.94 189 GLU A C 1
ATOM 1467 O O . GLU A 1 189 ? 9.914 5.697 -42.324 1.00 63.94 189 GLU A O 1
ATOM 1472 N N . LYS A 1 190 ? 9.132 7.192 -40.847 1.00 69.62 190 LYS A N 1
ATOM 1473 C CA . LYS A 1 190 ? 9.276 8.353 -41.721 1.00 69.62 190 LYS A CA 1
ATOM 1474 C C . LYS A 1 190 ? 10.734 8.733 -41.971 1.00 69.62 190 LYS A C 1
ATOM 1476 O O . LYS A 1 190 ? 11.042 9.176 -43.078 1.00 69.62 190 LYS A O 1
ATOM 1481 N N . GLU A 1 191 ? 11.628 8.585 -40.997 1.00 64.62 191 GLU A N 1
ATOM 1482 C CA . GLU A 1 191 ? 13.068 8.797 -41.199 1.00 64.62 191 GLU A CA 1
ATOM 1483 C C . GLU A 1 191 ? 13.682 7.698 -42.072 1.00 64.62 191 GLU A C 1
ATOM 1485 O O . GLU A 1 191 ? 14.422 7.997 -43.012 1.00 64.62 191 GLU A O 1
ATOM 1490 N N . ILE A 1 192 ? 13.302 6.436 -41.858 1.00 62.22 192 ILE A N 1
ATOM 1491 C CA . ILE A 1 192 ? 13.779 5.313 -42.678 1.00 62.22 192 ILE A CA 1
ATOM 1492 C C . ILE A 1 192 ? 13.272 5.424 -44.121 1.00 62.22 192 ILE A C 1
ATOM 1494 O O . ILE A 1 192 ? 14.024 5.160 -45.061 1.00 62.22 192 ILE A O 1
ATOM 1498 N N . ALA A 1 193 ? 12.055 5.933 -44.334 1.00 72.06 193 ALA A N 1
ATOM 1499 C CA . ALA A 1 193 ? 11.526 6.220 -45.669 1.00 72.06 193 ALA A CA 1
ATOM 1500 C C . ALA A 1 193 ? 12.323 7.288 -46.449 1.00 72.06 193 ALA A C 1
ATOM 1502 O O . ALA A 1 193 ? 12.220 7.352 -47.676 1.00 72.06 193 ALA A O 1
ATOM 1503 N N . LYS A 1 194 ? 13.127 8.125 -45.773 1.00 76.69 194 LYS A N 1
ATOM 1504 C CA . LYS A 1 194 ? 14.027 9.097 -46.426 1.00 76.69 194 LYS A CA 1
ATOM 1505 C C . LYS A 1 194 ? 15.361 8.478 -46.847 1.00 76.69 194 LYS A C 1
ATOM 1507 O O . LYS A 1 194 ? 16.099 9.103 -47.614 1.00 76.69 194 LYS A O 1
ATOM 1512 N N . LEU A 1 195 ? 15.695 7.287 -46.349 1.00 74.38 195 LEU A N 1
ATOM 1513 C CA . LEU A 1 195 ? 16.933 6.595 -46.694 1.00 74.38 195 LEU A CA 1
ATOM 1514 C C . LEU A 1 195 ? 16.863 6.007 -48.107 1.00 74.38 195 LEU A C 1
ATOM 1516 O O . LEU A 1 195 ? 15.801 5.763 -48.678 1.00 74.38 195 LEU A O 1
ATOM 1520 N N . THR A 1 196 ? 18.035 5.764 -48.695 1.00 81.31 196 THR A N 1
ATOM 1521 C CA . THR A 1 196 ? 18.105 5.138 -50.019 1.00 81.31 196 THR A CA 1
ATOM 1522 C C . THR A 1 196 ? 17.688 3.675 -49.912 1.00 81.31 196 THR A C 1
ATOM 1524 O O . THR A 1 196 ? 18.345 2.888 -49.226 1.00 81.31 196 THR A O 1
ATOM 1527 N N . GLN A 1 197 ? 16.615 3.315 -50.613 1.00 80.50 197 GLN A N 1
ATOM 1528 C CA . GLN A 1 197 ? 16.060 1.966 -50.603 1.00 80.50 197 GLN A CA 1
ATOM 1529 C C . GLN A 1 197 ? 17.114 0.921 -51.004 1.00 80.50 197 GLN A C 1
ATOM 1531 O O . GLN A 1 197 ? 17.824 1.083 -51.998 1.00 80.50 197 GLN A O 1
ATOM 1536 N N . GLY A 1 198 ? 17.226 -0.147 -50.211 1.00 72.31 198 GLY A N 1
ATOM 1537 C CA . GLY A 1 198 ? 18.205 -1.220 -50.408 1.00 72.31 198 GLY A CA 1
ATOM 1538 C C . GLY A 1 198 ? 19.630 -0.905 -49.935 1.00 72.31 198 GLY A C 1
ATOM 1539 O O . GLY A 1 198 ? 20.508 -1.756 -50.071 1.00 72.31 198 GLY A O 1
ATOM 1540 N N . SER A 1 199 ? 19.881 0.284 -49.372 1.00 77.56 199 SER A N 1
ATOM 1541 C CA . SER A 1 199 ? 21.131 0.556 -48.650 1.00 77.56 199 SER A CA 1
ATOM 1542 C C . SER A 1 199 ? 21.212 -0.261 -47.356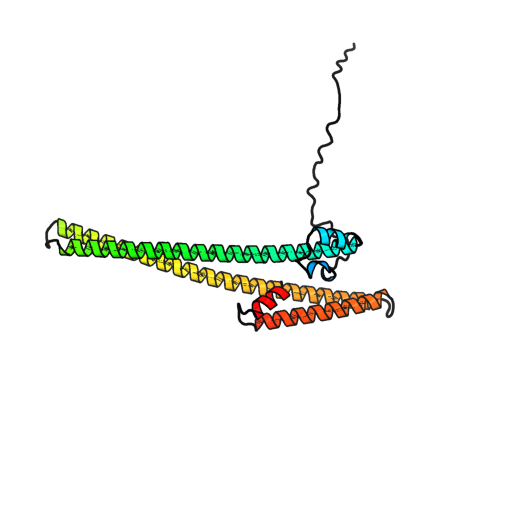 1.00 77.56 199 SER A C 1
ATOM 1544 O O . SER A 1 199 ? 20.187 -0.647 -46.799 1.00 77.56 199 SER A O 1
ATOM 1546 N N . ALA A 1 200 ? 22.429 -0.498 -46.855 1.00 75.56 200 ALA A N 1
ATOM 1547 C CA . ALA A 1 200 ? 22.634 -1.207 -45.590 1.00 75.56 200 ALA A CA 1
ATOM 1548 C C . ALA A 1 200 ? 21.857 -0.546 -44.435 1.00 75.56 200 ALA A C 1
ATOM 1550 O O . ALA A 1 200 ? 21.120 -1.229 -43.739 1.00 75.56 200 ALA A O 1
ATOM 1551 N N . ALA A 1 201 ? 21.915 0.786 -44.337 1.00 59.06 201 ALA A N 1
ATOM 1552 C CA . ALA A 1 201 ? 21.182 1.560 -43.334 1.00 59.06 201 ALA A CA 1
ATOM 1553 C C . ALA A 1 201 ? 19.650 1.477 -43.487 1.00 59.06 201 ALA A C 1
ATOM 1555 O O . ALA A 1 201 ? 18.933 1.493 -42.496 1.00 59.06 201 ALA A O 1
ATOM 1556 N N . TYR A 1 202 ? 19.132 1.371 -44.717 1.00 69.19 202 TYR A N 1
ATOM 1557 C CA . TYR A 1 202 ? 17.697 1.178 -44.955 1.00 69.19 202 TYR A CA 1
ATOM 1558 C C . TYR A 1 202 ? 17.235 -0.223 -44.542 1.00 69.19 202 TYR A C 1
ATOM 1560 O O . TYR A 1 202 ? 16.194 -0.356 -43.910 1.00 69.19 202 TYR A O 1
ATOM 1568 N N . ASN A 1 203 ? 18.000 -1.262 -44.888 1.00 64.94 203 ASN A N 1
ATOM 1569 C CA . ASN A 1 203 ? 17.646 -2.640 -44.542 1.00 64.94 203 ASN A CA 1
ATOM 1570 C C . ASN A 1 203 ? 17.729 -2.870 -43.026 1.00 64.94 203 ASN A C 1
ATOM 1572 O O . ASN A 1 203 ? 16.815 -3.455 -42.460 1.00 64.94 203 ASN A O 1
ATOM 1576 N N . GLU A 1 204 ? 18.771 -2.342 -42.378 1.00 71.50 204 GLU A N 1
ATOM 1577 C CA . GLU A 1 204 ? 18.915 -2.370 -40.919 1.00 71.50 204 GLU A CA 1
ATOM 1578 C C . GLU A 1 204 ? 17.799 -1.569 -40.230 1.00 71.50 204 GLU A C 1
ATOM 1580 O O . GLU A 1 204 ? 17.207 -2.032 -39.261 1.00 71.50 204 GLU A O 1
ATOM 1585 N N . GLY A 1 205 ? 17.447 -0.394 -40.765 1.00 54.56 205 GLY A N 1
ATOM 1586 C CA . GLY A 1 205 ? 16.318 0.390 -40.268 1.00 54.56 205 GLY A CA 1
ATOM 1587 C C . GLY A 1 205 ? 14.982 -0.352 -40.378 1.00 54.56 205 GLY A C 1
ATOM 1588 O O . GLY A 1 205 ? 14.205 -0.361 -39.429 1.00 54.56 205 GLY A O 1
ATOM 1589 N N . MET A 1 206 ? 14.718 -1.011 -41.508 1.00 69.00 206 MET A N 1
ATOM 1590 C CA . MET A 1 206 ? 13.494 -1.797 -41.709 1.00 69.00 206 MET A CA 1
ATOM 1591 C C . MET A 1 206 ? 13.404 -3.007 -40.772 1.00 69.00 206 MET A C 1
ATOM 1593 O O . MET A 1 206 ? 12.316 -3.310 -40.296 1.00 69.00 206 MET A O 1
ATOM 1597 N N . GLU A 1 207 ? 14.522 -3.678 -40.489 1.00 69.38 207 GLU A N 1
ATOM 1598 C CA . GLU A 1 207 ? 14.572 -4.785 -39.525 1.00 69.38 207 GLU A CA 1
ATOM 1599 C C . GLU A 1 207 ? 14.275 -4.291 -38.100 1.00 69.38 207 GLU A C 1
ATOM 1601 O O . GLU A 1 207 ? 13.461 -4.886 -37.398 1.00 69.38 207 GLU A O 1
ATOM 1606 N N . LYS A 1 208 ? 14.831 -3.136 -37.710 1.00 60.22 208 LYS A N 1
ATOM 1607 C CA . LYS A 1 208 ? 14.529 -2.485 -36.423 1.00 60.22 208 LYS A CA 1
ATOM 1608 C C . LYS A 1 208 ? 13.065 -2.037 -36.316 1.00 60.22 208 LYS A C 1
ATOM 1610 O O . LYS A 1 208 ? 12.464 -2.203 -35.260 1.00 60.22 208 LYS A O 1
ATOM 1615 N N . ILE A 1 209 ? 12.469 -1.521 -37.397 1.00 67.25 209 ILE A N 1
ATOM 1616 C CA . ILE A 1 209 ? 11.026 -1.217 -37.453 1.00 67.25 209 ILE A CA 1
ATOM 1617 C C . ILE A 1 209 ? 10.193 -2.481 -37.239 1.00 67.25 209 ILE A C 1
ATOM 1619 O O . ILE A 1 209 ? 9.230 -2.432 -36.489 1.00 67.25 209 ILE A O 1
ATOM 1623 N N . ASP A 1 210 ? 10.539 -3.607 -37.861 1.00 64.06 210 ASP A N 1
ATOM 1624 C CA . ASP A 1 210 ? 9.750 -4.843 -37.747 1.00 64.06 210 ASP A CA 1
ATOM 1625 C C . ASP A 1 210 ? 9.774 -5.409 -36.313 1.00 64.06 210 ASP A C 1
ATOM 1627 O O . ASP A 1 210 ? 8.751 -5.843 -35.774 1.00 64.06 210 ASP A O 1
ATOM 1631 N N . VAL A 1 211 ? 10.931 -5.306 -35.648 1.00 68.31 211 VAL A N 1
ATOM 1632 C CA . VAL A 1 211 ? 11.090 -5.648 -34.226 1.00 68.31 211 VAL A CA 1
ATOM 1633 C C . VAL A 1 211 ? 10.269 -4.708 -33.339 1.00 68.31 211 VAL A C 1
ATOM 1635 O O . VAL A 1 211 ? 9.495 -5.179 -32.507 1.00 68.31 211 VAL A O 1
ATOM 1638 N N . LEU A 1 212 ? 10.365 -3.391 -33.551 1.00 56.88 212 LEU A N 1
ATOM 1639 C CA . LEU A 1 212 ? 9.593 -2.399 -32.791 1.00 56.88 212 LEU A CA 1
ATOM 1640 C C . LEU A 1 212 ? 8.080 -2.537 -33.013 1.00 56.88 212 LEU A C 1
ATOM 1642 O O . LEU A 1 212 ? 7.305 -2.394 -32.070 1.00 56.88 212 LEU A O 1
ATOM 1646 N N . ALA A 1 213 ? 7.654 -2.850 -34.238 1.00 59.56 213 ALA A N 1
ATOM 1647 C CA . ALA A 1 213 ? 6.256 -3.095 -34.572 1.00 59.56 213 ALA A CA 1
ATOM 1648 C C . ALA A 1 213 ? 5.719 -4.327 -33.838 1.00 59.56 213 ALA A C 1
ATOM 1650 O O . ALA A 1 213 ? 4.606 -4.294 -33.321 1.00 59.56 213 ALA A O 1
ATOM 1651 N N . THR A 1 214 ? 6.519 -5.393 -33.757 1.00 69.38 214 THR A N 1
ATOM 1652 C CA . THR A 1 214 ? 6.165 -6.611 -33.018 1.00 69.38 214 THR A CA 1
ATOM 1653 C C . THR A 1 214 ? 6.066 -6.335 -31.519 1.00 69.38 214 THR A C 1
ATOM 1655 O O . THR A 1 214 ? 5.062 -6.691 -30.906 1.00 69.38 214 THR A O 1
ATOM 1658 N N . ALA A 1 215 ? 7.046 -5.628 -30.951 1.00 63.25 215 ALA A N 1
ATOM 1659 C CA . ALA A 1 215 ? 7.057 -5.265 -29.535 1.00 63.25 215 ALA A CA 1
ATOM 1660 C C . ALA A 1 215 ? 5.857 -4.382 -29.147 1.00 63.25 215 ALA A C 1
ATOM 1662 O O . ALA A 1 215 ? 5.208 -4.641 -28.138 1.00 63.25 215 ALA A O 1
ATOM 1663 N N . LEU A 1 216 ? 5.497 -3.391 -29.975 1.00 65.06 216 LEU A N 1
ATOM 1664 C CA . LEU A 1 216 ? 4.297 -2.568 -29.763 1.00 65.06 216 LEU A CA 1
ATOM 1665 C C . LEU A 1 216 ? 3.007 -3.399 -29.788 1.00 65.06 216 LEU A C 1
ATOM 1667 O O . LEU A 1 216 ? 2.118 -3.184 -28.969 1.00 65.06 216 LEU A O 1
ATOM 1671 N N . LEU A 1 217 ? 2.913 -4.376 -30.692 1.00 68.69 217 LEU A N 1
ATOM 1672 C CA . LEU A 1 217 ? 1.748 -5.260 -30.811 1.00 68.69 217 LEU A CA 1
ATOM 1673 C C . LEU A 1 217 ? 1.611 -6.202 -29.605 1.00 68.69 217 LEU A C 1
ATOM 1675 O O . LEU A 1 217 ? 0.501 -6.494 -29.152 1.00 68.69 217 LEU A O 1
ATOM 1679 N N . GLU A 1 218 ? 2.735 -6.685 -29.078 1.00 69.81 218 GLU A N 1
ATOM 1680 C CA . GLU A 1 218 ? 2.776 -7.504 -27.867 1.00 69.81 218 GLU A CA 1
ATOM 1681 C C . GLU A 1 218 ? 2.402 -6.691 -26.624 1.00 69.81 218 GLU A C 1
ATOM 1683 O O . GLU A 1 218 ? 1.607 -7.172 -25.813 1.00 69.81 218 GLU A O 1
ATOM 1688 N N . LEU A 1 219 ? 2.883 -5.449 -26.531 1.00 65.25 219 LEU A N 1
ATOM 1689 C CA . LEU A 1 219 ? 2.564 -4.497 -25.466 1.00 65.25 219 LEU A CA 1
ATOM 1690 C C . LEU A 1 219 ? 1.064 -4.143 -25.452 1.00 65.25 219 LEU A C 1
ATOM 1692 O O . LEU A 1 219 ? 0.401 -4.330 -24.433 1.00 65.25 219 LEU A O 1
ATOM 1696 N N . GLU A 1 220 ? 0.490 -3.759 -26.601 1.00 66.62 220 GLU A N 1
ATOM 1697 C CA . GLU A 1 220 ? -0.957 -3.507 -26.751 1.00 66.62 220 GLU A CA 1
ATOM 1698 C C . GLU A 1 220 ? -1.794 -4.757 -26.434 1.00 66.62 220 GLU A C 1
ATOM 1700 O O . GLU A 1 220 ? -2.873 -4.692 -25.836 1.00 66.62 220 GLU A O 1
ATOM 1705 N N . SER A 1 221 ? -1.313 -5.942 -26.830 1.00 70.94 221 SER A N 1
ATOM 1706 C CA . SER A 1 221 ? -2.007 -7.185 -26.507 1.00 70.94 221 SER A CA 1
ATOM 1707 C C . SER A 1 221 ? -1.932 -7.523 -25.020 1.00 70.94 221 SER A C 1
ATOM 1709 O O . SER A 1 221 ? -2.861 -8.173 -24.530 1.00 70.94 221 SER A O 1
ATOM 1711 N N . ALA A 1 222 ? -0.841 -7.190 -24.334 1.00 68.50 222 ALA A N 1
ATOM 1712 C CA . ALA A 1 222 ? -0.678 -7.421 -22.907 1.00 68.50 222 ALA A CA 1
ATOM 1713 C C . ALA A 1 222 ? -1.568 -6.467 -22.097 1.00 68.50 222 ALA A C 1
ATOM 1715 O O . ALA A 1 222 ? -2.277 -6.938 -21.209 1.00 68.50 222 ALA A O 1
ATOM 1716 N N . GLU A 1 223 ? -1.641 -5.187 -22.476 1.00 68.06 223 GLU A N 1
ATOM 1717 C CA . GLU A 1 223 ? -2.533 -4.184 -21.870 1.00 68.06 223 GLU A CA 1
ATOM 1718 C C . GLU A 1 223 ? -4.004 -4.610 -21.972 1.00 68.06 223 GLU A C 1
ATOM 1720 O O . GLU A 1 223 ? -4.710 -4.729 -20.972 1.00 68.06 223 GLU A O 1
ATOM 1725 N N . LYS A 1 224 ? -4.454 -4.981 -23.173 1.00 71.06 224 LYS A N 1
ATOM 1726 C CA . LYS A 1 224 ? -5.834 -5.439 -23.386 1.00 71.06 224 LYS A CA 1
ATOM 1727 C C . LYS A 1 224 ? -6.179 -6.703 -22.594 1.00 71.06 224 LYS A C 1
ATOM 1729 O O . LYS A 1 224 ? -7.330 -6.922 -22.214 1.00 71.06 224 LYS A O 1
ATOM 1734 N N . LYS A 1 225 ? -5.194 -7.581 -22.380 1.00 75.19 225 LYS A N 1
ATOM 1735 C CA . LYS A 1 225 ? -5.373 -8.768 -21.536 1.00 75.19 225 LYS A CA 1
ATOM 1736 C C . LYS A 1 225 ? -5.462 -8.375 -20.069 1.00 75.19 225 LYS A C 1
ATOM 1738 O O . LYS A 1 225 ? -6.320 -8.934 -19.394 1.00 75.19 225 LYS A O 1
ATOM 1743 N N . LEU A 1 226 ? -4.650 -7.419 -19.616 1.00 68.38 226 LEU A N 1
ATOM 1744 C CA . LEU A 1 226 ? -4.686 -6.876 -18.259 1.00 68.38 226 LEU A CA 1
ATOM 1745 C C . LEU A 1 226 ? -6.059 -6.260 -17.943 1.00 68.38 226 LEU A C 1
ATOM 1747 O O . LEU A 1 226 ? -6.650 -6.617 -16.928 1.00 68.38 226 LEU A O 1
ATOM 1751 N N . GLU A 1 227 ? -6.615 -5.457 -18.858 1.00 69.69 227 GLU A N 1
ATOM 1752 C CA . GLU A 1 227 ? -7.952 -4.840 -18.735 1.00 69.69 227 GLU A CA 1
ATOM 1753 C C . GLU A 1 227 ? -9.072 -5.891 -18.587 1.00 69.69 227 GLU A C 1
ATOM 1755 O O . GLU A 1 227 ? -10.067 -5.695 -17.890 1.00 69.69 227 GLU A O 1
ATOM 1760 N N . SER A 1 228 ? -8.907 -7.050 -19.233 1.00 70.25 228 SER A N 1
ATOM 1761 C CA . SER A 1 228 ? -9.871 -8.158 -19.180 1.00 70.25 228 SER A CA 1
ATOM 1762 C C . SER A 1 228 ? -9.605 -9.188 -18.076 1.00 70.25 228 SER A C 1
ATOM 1764 O O . SER A 1 228 ? -10.432 -10.080 -17.855 1.00 70.25 228 SER A O 1
ATOM 1766 N N . ALA A 1 229 ? -8.448 -9.113 -17.416 1.00 72.50 229 ALA A N 1
ATOM 1767 C CA . ALA A 1 229 ? -8.009 -10.099 -16.443 1.00 72.50 229 ALA A CA 1
ATOM 1768 C C . ALA A 1 229 ? -8.628 -9.824 -15.069 1.00 72.50 229 ALA A C 1
ATOM 1770 O O . ALA A 1 229 ? -8.839 -8.687 -14.657 1.00 72.50 229 ALA A O 1
ATOM 1771 N N . VAL A 1 230 ? -8.925 -10.898 -14.335 1.00 73.31 230 VAL A N 1
ATOM 1772 C CA . VAL A 1 230 ? -9.459 -10.777 -12.975 1.00 73.31 230 VAL A CA 1
ATOM 1773 C C . VAL A 1 230 ? -8.373 -10.163 -12.085 1.00 73.31 230 VAL A C 1
ATOM 1775 O O . VAL A 1 230 ? -7.283 -10.750 -12.026 1.00 73.31 230 VAL A O 1
ATOM 1778 N N . PRO A 1 231 ? -8.654 -9.049 -11.378 1.00 69.94 231 PRO A N 1
ATOM 1779 C CA . PRO A 1 231 ? -7.709 -8.443 -10.445 1.00 69.94 231 PRO A CA 1
ATOM 1780 C C . PRO A 1 231 ? -7.132 -9.478 -9.474 1.00 69.94 231 PRO A C 1
ATOM 1782 O O . PRO A 1 231 ? -7.845 -10.385 -9.040 1.00 69.94 231 PRO A O 1
ATOM 1785 N N . ASP A 1 232 ? -5.834 -9.374 -9.182 1.00 61.81 232 ASP A N 1
ATOM 1786 C CA . ASP A 1 232 ? -5.074 -10.284 -8.306 1.00 61.81 232 ASP A CA 1
ATOM 1787 C C . ASP A 1 232 ? -4.958 -11.751 -8.743 1.00 61.81 232 ASP A C 1
ATOM 1789 O O . ASP A 1 232 ? -4.333 -12.564 -8.049 1.00 61.81 232 ASP A O 1
ATOM 1793 N N . SER A 1 233 ? -5.497 -12.124 -9.905 1.00 72.19 233 SER A N 1
ATOM 1794 C CA . SER A 1 233 ? -5.270 -13.465 -10.438 1.00 72.19 233 SER A CA 1
ATOM 1795 C C . SER A 1 233 ? -3.782 -13.691 -10.762 1.00 72.19 233 SER A C 1
ATOM 1797 O O . SER A 1 233 ? -3.054 -12.745 -11.069 1.00 72.19 233 SER A O 1
ATOM 1799 N N . PRO A 1 234 ? -3.294 -14.947 -10.738 1.00 72.94 234 PRO A N 1
ATOM 1800 C CA . PRO A 1 234 ? -1.923 -15.249 -11.147 1.00 72.94 234 PRO A CA 1
ATOM 1801 C C . PRO A 1 234 ? -1.595 -14.734 -12.553 1.00 72.94 234 PRO A C 1
ATOM 1803 O O . PRO A 1 234 ? -0.477 -14.297 -12.787 1.00 72.94 234 PRO A O 1
ATOM 1806 N N . GLU A 1 235 ? -2.577 -14.756 -13.456 1.00 71.06 235 GLU A N 1
ATOM 1807 C CA . GLU A 1 235 ? -2.475 -14.255 -14.829 1.00 71.06 235 GLU A CA 1
ATOM 1808 C C . GLU A 1 235 ? -2.378 -12.720 -14.865 1.00 71.06 235 GLU A C 1
ATOM 1810 O O . GLU A 1 235 ? -1.537 -12.183 -15.577 1.00 71.06 235 GLU A O 1
ATOM 1815 N N . TYR A 1 236 ? -3.144 -12.025 -14.017 1.00 69.50 236 TYR A N 1
ATOM 1816 C CA . TYR A 1 236 ? -3.074 -10.571 -13.828 1.00 69.50 236 TYR A CA 1
ATOM 1817 C C . TYR A 1 236 ? -1.687 -10.118 -13.349 1.00 69.50 236 TYR A C 1
ATOM 1819 O O . TYR A 1 236 ? -1.061 -9.280 -13.988 1.00 69.50 236 TYR A O 1
ATOM 1827 N N . LYS A 1 237 ? -1.139 -10.763 -12.311 1.00 70.94 237 LYS A N 1
ATOM 1828 C CA . LYS A 1 237 ? 0.206 -10.451 -11.777 1.00 70.94 237 LYS A CA 1
ATOM 1829 C C . LYS A 1 237 ? 1.327 -10.741 -12.777 1.00 70.94 237 LYS A C 1
ATOM 1831 O O . LYS A 1 237 ? 2.388 -10.124 -12.747 1.00 70.94 237 LYS A O 1
ATOM 1836 N N . GLN A 1 238 ? 1.113 -11.716 -13.658 1.00 71.94 238 GLN A N 1
ATOM 1837 C CA . GLN A 1 238 ? 2.056 -12.037 -14.726 1.00 71.94 238 GLN A CA 1
ATOM 1838 C C . GLN A 1 238 ? 2.024 -10.990 -15.844 1.00 71.94 238 GLN A C 1
ATOM 1840 O O . GLN A 1 238 ? 3.078 -10.642 -16.373 1.00 71.94 238 GLN A O 1
ATOM 1845 N N . LEU A 1 239 ? 0.834 -10.482 -16.176 1.00 69.56 239 LEU A N 1
ATOM 1846 C CA . LEU A 1 239 ? 0.637 -9.408 -17.148 1.00 69.56 239 LEU A CA 1
ATOM 1847 C C . LEU A 1 239 ? 1.176 -8.072 -16.627 1.00 69.56 239 LEU A C 1
ATOM 1849 O O . LEU A 1 239 ? 1.899 -7.420 -17.370 1.00 69.56 239 LEU A O 1
ATOM 1853 N N . GLU A 1 240 ? 0.948 -7.723 -15.354 1.00 66.31 240 GLU A N 1
ATOM 1854 C CA . GLU A 1 240 ? 1.585 -6.556 -14.712 1.00 66.31 240 GLU A CA 1
ATOM 1855 C C . GLU A 1 240 ? 3.105 -6.623 -14.832 1.00 66.31 240 GLU A C 1
ATOM 1857 O O . GLU A 1 240 ? 3.731 -5.676 -15.277 1.00 66.31 240 GLU A O 1
ATOM 1862 N N . LYS A 1 241 ? 3.708 -7.779 -14.540 1.00 67.75 241 LYS A N 1
ATOM 1863 C CA . LYS A 1 241 ? 5.161 -7.970 -14.655 1.00 67.75 241 LYS A CA 1
ATOM 1864 C C . LYS A 1 241 ? 5.693 -7.896 -16.097 1.00 67.75 241 LYS A C 1
ATOM 1866 O O . LYS A 1 241 ? 6.896 -7.793 -16.290 1.00 67.75 241 LYS A O 1
ATOM 1871 N N . THR A 1 242 ? 4.825 -8.056 -17.092 1.00 64.25 242 THR A N 1
ATOM 1872 C CA . THR A 1 242 ? 5.188 -7.951 -18.516 1.00 64.25 242 THR A CA 1
ATOM 1873 C C . THR A 1 242 ? 5.041 -6.511 -19.024 1.00 64.25 242 THR A C 1
ATOM 1875 O O . THR A 1 242 ? 5.618 -6.168 -20.050 1.00 64.25 242 THR A O 1
ATOM 1878 N N . LEU A 1 243 ? 4.245 -5.695 -18.326 1.00 58.81 243 LEU A N 1
ATOM 1879 C CA . LEU A 1 243 ? 3.918 -4.308 -18.664 1.00 58.81 243 LEU A CA 1
ATOM 1880 C C . LEU A 1 243 ? 4.678 -3.280 -17.810 1.00 58.81 243 LEU A C 1
ATOM 1882 O O . LEU A 1 243 ? 4.770 -2.125 -18.216 1.00 58.81 243 LEU A O 1
ATOM 1886 N N . ALA A 1 244 ? 5.185 -3.702 -16.651 1.00 53.12 244 ALA A N 1
ATOM 1887 C CA . ALA A 1 244 ? 6.116 -2.976 -15.792 1.00 53.12 244 ALA A CA 1
ATOM 1888 C C . ALA A 1 244 ? 7.559 -3.215 -16.238 1.00 53.12 244 ALA A C 1
ATOM 1890 O O . ALA A 1 244 ? 8.304 -2.217 -16.285 1.00 53.12 244 ALA A O 1
#

Radius of gyration: 34.35 Å; chains: 1; bounding box: 99×65×99 Å

Secondary structure (DSSP, 8-state):
-----------------------GGG---S---GGG-SGGG-TT--HHHHHHHHTT--HHHHHHHHHHHHHHHHHHHHHHHHHHHHHHHHHHHHHHHHHHHHHHHHHHHHHHHHHHHHHHSPTTSHHHHHHHHHHHHHHHHHHHHHHHHHHHHHHHHHHHHHHHHHHHHHHHHHHHHHHHHHHHHHHHHHHHTTSPTTSHHHHHHHHHHHHHHHHHHHHHHHHHHHHHSPTT-HHHHHHHHHH-